Protein AF-A0A1Q3QUP6-F1 (afdb_monomer_lite)

pLDDT: mean 72.64, std 21.86, range [30.66, 97.62]

Sequence (243 aa):
MRRICQIVVLGLALTAPYICAAQPPPVSPTHPAVKHSQGFFDYALGKINPENKDYGASAADARAELVACTIQNLFFWSNLLSLTLLAATSIALALVIRTQDKREIIAATLIAQLWNGRVVDRREIVRRTEMYNVLVEAKNSALTTRPASMTHEEPATIPAKPNAKEKPSAKSGVQRRAAVPNLPSSTGETGSTGPSEPGQKGLLMENQIQALRNSERSLRARLNQVSEDLERERQRNQTLKGA

Secondary structure (DSSP, 8-state):
-HHHHHHHHHHHHTTSS-S----PPP-----PPP-----HHHHHHHHHSTT---HHHHHHHHHHHHHHHHHH-HHHHHHHHHHHHHHHHHHHHHHHHHHHHHHHHHHHHHHHHHHHHHHHHHHHHHHHHHHHHHHHHHHHHHHHHS-S-------------------------------PPP---------------HHHHHHHHHHHHHHHHHHHHHHHHHHHHHHHHHHHHHHHHHHHH--

Structure (mmCIF, N/CA/C/O backbone):
data_AF-A0A1Q3QUP6-F1
#
_entry.id   AF-A0A1Q3QUP6-F1
#
loop_
_atom_site.group_PDB
_atom_site.id
_atom_site.type_symbol
_atom_site.label_atom_id
_atom_site.label_alt_id
_atom_site.label_comp_id
_atom_site.label_asym_id
_atom_site.label_entity_id
_atom_site.label_seq_id
_atom_site.pdbx_PDB_ins_code
_atom_site.Cartn_x
_atom_site.Cartn_y
_atom_site.Cartn_z
_atom_site.occupancy
_atom_site.B_iso_or_equiv
_atom_site.auth_seq_id
_atom_site.auth_comp_id
_atom_site.auth_asym_id
_atom_site.auth_atom_id
_atom_site.pdbx_PDB_model_num
ATOM 1 N N . MET A 1 1 ? -9.456 3.032 -9.598 1.00 50.22 1 MET A N 1
ATOM 2 C CA . MET A 1 1 ? -8.338 2.365 -10.318 1.00 50.22 1 MET A CA 1
ATOM 3 C C . MET A 1 1 ? -8.196 2.880 -11.755 1.00 50.22 1 MET A C 1
ATOM 5 O O . MET A 1 1 ? -7.164 3.463 -12.044 1.00 50.22 1 MET A O 1
ATOM 9 N N . ARG A 1 2 ? -9.224 2.768 -12.620 1.00 50.09 2 ARG A N 1
ATOM 10 C CA . ARG A 1 2 ? -9.172 3.180 -14.047 1.00 50.09 2 ARG A CA 1
ATOM 11 C C . ARG A 1 2 ? -8.686 4.617 -14.314 1.00 50.09 2 ARG A C 1
ATOM 13 O O . ARG A 1 2 ? -7.852 4.808 -15.187 1.00 50.09 2 ARG A O 1
ATOM 20 N N . ARG A 1 3 ? -9.143 5.607 -13.538 1.00 56.50 3 ARG A N 1
ATOM 21 C CA . ARG A 1 3 ? -8.835 7.031 -13.791 1.00 56.50 3 ARG A CA 1
ATOM 22 C C . ARG A 1 3 ? -7.386 7.433 -13.489 1.00 56.50 3 ARG A C 1
ATOM 24 O O . ARG A 1 3 ? -6.848 8.300 -14.156 1.00 56.50 3 ARG A O 1
ATOM 31 N N . ILE A 1 4 ? -6.734 6.769 -12.533 1.00 61.91 4 ILE A N 1
ATOM 32 C CA . ILE A 1 4 ? -5.344 7.081 -12.153 1.00 61.91 4 ILE A CA 1
ATOM 33 C C . ILE A 1 4 ? -4.367 6.483 -13.175 1.00 61.91 4 ILE A C 1
ATOM 35 O O . ILE A 1 4 ? -3.432 7.157 -13.591 1.00 61.91 4 ILE A O 1
ATOM 39 N N . CYS A 1 5 ? -4.626 5.262 -13.662 1.00 57.53 5 CYS A N 1
ATOM 40 C CA . CYS A 1 5 ? -3.856 4.687 -14.771 1.00 57.53 5 CYS A CA 1
ATOM 41 C C . CYS A 1 5 ? -4.010 5.502 -16.060 1.00 57.53 5 CYS A C 1
ATOM 43 O O . CYS A 1 5 ? -3.035 5.672 -16.777 1.00 57.53 5 CYS A O 1
ATOM 45 N N . GLN A 1 6 ? -5.200 6.049 -16.333 1.00 60.25 6 GLN A N 1
ATOM 46 C CA . GLN A 1 6 ? -5.414 6.913 -17.496 1.00 60.25 6 GLN A CA 1
ATOM 47 C C . GLN A 1 6 ? -4.571 8.190 -17.436 1.00 60.25 6 GLN A C 1
ATOM 49 O O . GLN A 1 6 ? -4.001 8.557 -18.451 1.00 60.25 6 GLN A O 1
ATOM 54 N N . ILE A 1 7 ? -4.424 8.820 -16.266 1.00 65.44 7 ILE A N 1
ATOM 55 C CA . ILE A 1 7 ? -3.618 10.044 -16.111 1.00 65.44 7 ILE A CA 1
ATOM 56 C C . ILE A 1 7 ? -2.118 9.752 -16.274 1.00 65.44 7 ILE A C 1
ATOM 58 O O . ILE A 1 7 ? -1.418 10.514 -16.933 1.00 65.44 7 ILE A O 1
ATOM 62 N N . VAL A 1 8 ? -1.629 8.625 -15.743 1.00 64.81 8 VAL A N 1
ATOM 63 C CA . VAL A 1 8 ? -0.219 8.218 -15.899 1.00 64.81 8 VAL A CA 1
ATOM 64 C C . VAL A 1 8 ? 0.098 7.845 -17.351 1.00 64.81 8 VAL A C 1
ATOM 66 O O . VAL A 1 8 ? 1.141 8.232 -17.867 1.00 64.81 8 VAL A O 1
ATOM 69 N N . VAL A 1 9 ? -0.814 7.152 -18.039 1.00 61.75 9 VAL A N 1
ATOM 70 C CA . VAL A 1 9 ? -0.650 6.802 -19.460 1.00 61.75 9 VAL A CA 1
ATOM 71 C C . VAL A 1 9 ? -0.756 8.041 -20.357 1.00 61.75 9 VAL A C 1
ATOM 73 O O . VAL A 1 9 ? 0.018 8.156 -21.304 1.00 61.75 9 VAL A O 1
ATOM 76 N N . LEU A 1 10 ? -1.634 9.005 -20.042 1.00 58.50 10 LEU A N 1
ATOM 77 C CA . LEU A 1 10 ? -1.701 10.273 -20.781 1.00 58.50 10 LEU A CA 1
ATOM 78 C C . LEU A 1 10 ? -0.421 11.101 -20.597 1.00 58.50 10 LEU A C 1
ATOM 80 O O . LEU A 1 10 ? 0.093 11.652 -21.565 1.00 58.50 10 LEU A O 1
ATOM 84 N N . GLY A 1 11 ? 0.114 11.153 -19.371 1.00 57.78 11 GLY A N 1
ATOM 85 C CA . GLY A 1 11 ? 1.359 11.861 -19.066 1.00 57.78 11 GLY A CA 1
ATOM 86 C C . GLY A 1 11 ? 2.586 11.258 -19.756 1.00 57.78 11 GLY A C 1
ATOM 87 O O . GLY A 1 11 ? 3.475 12.000 -20.162 1.00 57.78 11 GLY A O 1
ATOM 88 N N . LEU A 1 12 ? 2.613 9.934 -19.949 1.00 52.09 12 LEU A N 1
ATOM 89 C CA . LEU A 1 12 ? 3.688 9.239 -20.667 1.00 52.09 12 LEU A CA 1
ATOM 90 C C . LEU A 1 12 ? 3.570 9.377 -22.199 1.00 52.09 12 LEU A C 1
ATOM 92 O O . LEU A 1 12 ? 4.579 9.360 -22.895 1.00 52.09 12 LEU A O 1
ATOM 96 N N . ALA A 1 13 ? 2.353 9.521 -22.735 1.00 55.12 13 ALA A N 1
ATOM 97 C CA . ALA A 1 13 ? 2.124 9.667 -24.175 1.00 55.12 13 ALA A CA 1
ATOM 98 C C . ALA A 1 13 ? 2.413 11.089 -24.700 1.00 55.12 13 ALA A C 1
ATOM 100 O O . ALA A 1 13 ? 2.728 11.258 -25.875 1.00 55.12 13 ALA A O 1
ATOM 101 N N . LEU A 1 14 ? 2.337 12.110 -23.839 1.00 52.00 14 LEU A N 1
ATOM 102 C CA . LEU A 1 14 ? 2.535 13.515 -24.220 1.00 52.00 14 LEU A CA 1
ATOM 103 C C . LEU A 1 14 ? 4.008 13.955 -24.295 1.00 52.00 14 LEU A C 1
ATOM 105 O O . LEU A 1 14 ? 4.285 15.021 -24.835 1.00 52.00 14 LEU A O 1
ATOM 109 N N . THR A 1 15 ? 4.960 13.155 -23.807 1.00 52.66 15 THR A N 1
ATOM 110 C CA . THR A 1 15 ? 6.399 13.490 -23.838 1.00 52.66 15 THR A CA 1
ATOM 111 C C . THR A 1 15 ? 7.175 12.805 -24.969 1.00 52.66 15 THR A C 1
ATOM 113 O O . THR A 1 15 ? 8.380 13.008 -25.094 1.00 52.66 15 THR A O 1
ATOM 116 N N . ALA A 1 16 ? 6.503 12.017 -25.814 1.00 46.81 16 ALA A N 1
ATOM 117 C CA . ALA A 1 16 ? 7.148 11.192 -26.835 1.00 46.81 16 ALA A CA 1
ATOM 118 C C . ALA A 1 16 ? 7.519 11.883 -28.173 1.00 46.81 16 ALA A C 1
ATOM 120 O O . ALA A 1 16 ? 8.443 11.379 -28.810 1.00 46.81 16 ALA A O 1
ATOM 121 N N . PRO A 1 17 ? 6.918 13.002 -28.641 1.00 50.03 17 PRO A N 1
ATOM 122 C CA . PRO A 1 17 ? 7.262 13.538 -29.958 1.00 50.03 17 PRO A CA 1
ATOM 123 C C . PRO A 1 17 ? 7.996 14.883 -29.858 1.00 50.03 17 PRO A C 1
ATOM 125 O O . PRO A 1 17 ? 7.468 15.906 -30.277 1.00 50.03 17 PRO A O 1
ATOM 128 N N . TYR A 1 18 ? 9.214 14.909 -29.311 1.00 47.00 18 TYR A N 1
ATOM 129 C CA . TYR A 1 18 ? 10.086 16.095 -29.437 1.00 47.00 18 TYR A CA 1
ATOM 130 C C . TYR A 1 18 ? 11.522 15.786 -29.865 1.00 47.00 18 TYR A C 1
ATOM 132 O O . TYR A 1 18 ? 12.348 16.693 -29.928 1.00 47.00 18 TYR A O 1
ATOM 140 N N . ILE A 1 19 ? 11.841 14.536 -30.208 1.00 51.28 19 ILE A N 1
ATOM 141 C CA . ILE A 1 19 ? 13.185 14.169 -30.660 1.00 51.28 19 ILE A CA 1
ATOM 142 C C . ILE A 1 19 ? 13.101 13.697 -32.116 1.00 51.28 19 ILE A C 1
ATOM 144 O O . ILE A 1 19 ? 12.334 12.792 -32.430 1.00 51.28 19 ILE A O 1
ATOM 148 N N . CYS A 1 20 ? 13.912 14.332 -32.968 1.00 42.81 20 CYS A N 1
ATOM 149 C CA . CYS A 1 20 ? 14.130 14.089 -34.401 1.00 42.81 20 CYS A CA 1
ATOM 150 C C . CYS A 1 20 ? 13.131 14.708 -35.395 1.00 42.81 20 CYS A C 1
ATOM 152 O O . CYS A 1 20 ? 12.433 14.013 -36.124 1.00 42.81 20 CYS A O 1
ATOM 154 N N . ALA A 1 21 ? 13.198 16.033 -35.540 1.00 42.44 21 ALA A N 1
ATOM 155 C CA . ALA A 1 21 ? 12.895 16.701 -36.808 1.00 42.44 21 ALA A CA 1
ATOM 156 C C . ALA A 1 21 ? 14.016 17.698 -37.145 1.00 42.44 21 ALA A C 1
ATOM 158 O O . ALA A 1 21 ? 13.866 18.905 -36.992 1.00 42.44 21 ALA A O 1
ATOM 159 N N . ALA A 1 22 ? 15.171 17.181 -37.557 1.00 38.53 22 ALA A N 1
ATOM 160 C CA . ALA A 1 22 ? 16.220 17.970 -38.197 1.00 38.53 22 ALA A CA 1
ATOM 161 C C . ALA A 1 22 ? 16.988 17.047 -39.146 1.00 38.53 22 ALA A C 1
ATOM 163 O O . ALA A 1 22 ? 17.993 16.448 -38.785 1.00 38.53 22 ALA A O 1
ATOM 164 N N . GLN A 1 23 ? 16.447 16.868 -40.347 1.00 45.50 23 GLN A N 1
ATOM 165 C CA . GLN A 1 23 ? 17.121 16.172 -41.435 1.00 45.50 23 GLN A CA 1
ATOM 166 C C . GLN A 1 23 ? 17.523 17.255 -42.448 1.00 45.50 23 GLN A C 1
ATOM 168 O O . GLN A 1 23 ? 16.629 17.863 -43.043 1.00 45.50 23 GLN A O 1
ATOM 173 N N . PRO A 1 24 ? 18.815 17.590 -42.611 1.00 50.84 24 PRO A N 1
ATOM 174 C CA . PRO A 1 24 ? 19.229 18.512 -43.663 1.00 50.84 24 PRO A CA 1
ATOM 175 C C . PRO A 1 24 ? 19.087 17.838 -45.042 1.00 50.84 24 PRO A C 1
ATOM 177 O O . PRO A 1 24 ? 19.239 16.616 -45.148 1.00 50.84 24 PRO A O 1
ATOM 180 N N . PRO A 1 25 ? 18.774 18.599 -46.108 1.00 57.41 25 PRO A N 1
ATOM 181 C CA . PRO A 1 25 ? 18.591 18.040 -47.444 1.00 57.41 25 PRO A CA 1
ATOM 182 C C . PRO A 1 25 ? 19.918 17.485 -47.993 1.00 57.41 25 PRO A C 1
ATOM 184 O O . PRO A 1 25 ? 20.960 18.124 -47.818 1.00 57.41 25 PRO A O 1
ATOM 187 N N . PRO A 1 26 ? 19.918 16.328 -48.681 1.00 48.41 26 PRO A N 1
ATOM 188 C CA . PRO A 1 26 ? 21.122 15.819 -49.319 1.00 48.41 26 PRO A CA 1
ATOM 189 C C . PRO A 1 26 ? 21.475 16.684 -50.534 1.00 48.41 26 PRO A C 1
ATOM 191 O O . PRO A 1 26 ? 20.686 16.830 -51.466 1.00 48.41 26 PRO A O 1
ATOM 194 N N . VAL A 1 27 ? 22.680 17.252 -50.519 1.00 54.78 27 VAL A N 1
ATOM 195 C CA . VAL A 1 27 ? 23.293 17.899 -51.682 1.00 54.78 27 VAL A CA 1
ATOM 196 C C . VAL A 1 27 ? 23.960 16.801 -52.508 1.00 54.78 27 VAL A C 1
ATOM 198 O O . VAL A 1 27 ? 24.887 16.153 -52.030 1.00 54.78 27 VAL A O 1
ATOM 201 N N . SER A 1 28 ? 23.470 16.560 -53.722 1.00 49.03 28 SER A N 1
ATOM 202 C CA . SER A 1 28 ? 24.048 15.590 -54.657 1.00 49.03 28 SER A CA 1
ATOM 203 C C . SER A 1 28 ? 25.332 16.137 -55.295 1.00 49.03 28 SER A C 1
ATOM 205 O O . SER A 1 28 ? 25.272 17.193 -55.929 1.00 49.03 28 SER A O 1
ATOM 207 N N . PRO A 1 29 ? 26.478 15.436 -55.231 1.00 49.09 29 PRO A N 1
ATOM 208 C CA . PRO A 1 29 ? 27.584 15.689 -56.140 1.00 49.09 29 PRO A CA 1
ATOM 209 C C . PRO A 1 29 ? 27.454 14.793 -57.379 1.00 49.09 29 PRO A C 1
ATOM 211 O O . PRO A 1 29 ? 27.588 13.573 -57.320 1.00 49.09 29 PRO A O 1
ATOM 214 N N . THR A 1 30 ? 27.212 15.415 -58.529 1.00 50.66 30 THR A N 1
ATOM 215 C CA . THR A 1 30 ? 27.293 14.767 -59.841 1.00 50.66 30 THR A CA 1
ATOM 216 C C . THR A 1 30 ? 28.761 14.571 -60.217 1.00 50.66 30 THR A C 1
ATOM 218 O O . THR A 1 30 ? 29.428 15.529 -60.602 1.00 50.66 30 THR A O 1
ATOM 221 N N . HIS A 1 31 ? 29.256 13.331 -60.180 1.00 47.56 31 HIS A N 1
ATOM 222 C CA . HIS A 1 31 ? 30.482 12.943 -60.883 1.00 47.56 31 HIS A CA 1
ATOM 223 C C . HIS A 1 31 ? 30.241 11.684 -61.735 1.00 47.56 31 HIS A C 1
ATOM 225 O O . HIS A 1 31 ? 29.681 10.708 -61.235 1.00 47.56 31 HIS A O 1
ATOM 231 N N . PRO A 1 32 ? 30.640 11.675 -63.023 1.00 50.25 32 PRO A N 1
ATOM 232 C CA . PRO A 1 32 ? 30.468 10.516 -63.891 1.00 50.25 32 PRO A CA 1
ATOM 233 C C . PRO A 1 32 ? 31.526 9.444 -63.585 1.00 50.25 32 PRO A C 1
ATOM 235 O O . PRO A 1 32 ? 32.725 9.685 -63.721 1.00 50.25 32 PRO A O 1
ATOM 238 N N . ALA A 1 33 ? 31.084 8.248 -63.190 1.00 53.19 33 ALA A N 1
ATOM 239 C CA . ALA A 1 33 ? 31.964 7.112 -62.934 1.00 53.19 33 ALA A CA 1
ATOM 240 C C . ALA A 1 33 ? 32.396 6.418 -64.241 1.00 53.19 33 ALA A C 1
ATOM 242 O O . ALA A 1 33 ? 31.582 6.073 -65.102 1.00 53.19 33 ALA A O 1
ATOM 243 N N . VAL A 1 34 ? 33.707 6.214 -64.366 1.00 55.44 34 VAL A N 1
ATOM 244 C CA . VAL A 1 34 ? 34.385 5.512 -65.461 1.00 55.44 34 VAL A CA 1
ATOM 245 C C . VAL A 1 34 ? 34.005 4.026 -65.439 1.00 55.44 34 VAL A C 1
ATOM 247 O O . VAL A 1 34 ? 34.142 3.353 -64.421 1.00 55.44 34 VAL A O 1
ATOM 250 N N . LYS A 1 35 ? 33.527 3.508 -66.577 1.00 53.22 35 LYS A N 1
ATOM 251 C CA . LYS A 1 35 ? 33.114 2.107 -66.756 1.00 53.22 35 LYS A CA 1
ATOM 252 C C . LYS A 1 35 ? 34.334 1.180 -66.803 1.00 53.22 35 LYS A C 1
ATOM 254 O O . LYS A 1 35 ? 34.937 1.016 -67.859 1.00 53.22 35 LYS A O 1
ATOM 259 N N . HIS A 1 36 ? 34.658 0.541 -65.683 1.00 54.88 36 HIS A N 1
ATOM 260 C CA . HIS A 1 36 ? 35.491 -0.665 -65.655 1.00 54.88 36 HIS A CA 1
ATOM 261 C C . HIS A 1 36 ? 34.571 -1.896 -65.557 1.00 54.88 36 HIS A C 1
ATOM 263 O O . HIS A 1 36 ? 33.517 -1.824 -64.932 1.00 54.88 36 HIS A O 1
ATOM 269 N N . SER A 1 37 ? 34.905 -3.005 -66.224 1.00 54.69 37 SER A N 1
ATOM 270 C CA . SER A 1 37 ? 34.029 -4.183 -66.347 1.00 54.69 37 SER A CA 1
ATOM 271 C C . SER A 1 37 ? 33.692 -4.811 -64.983 1.00 54.69 37 SER A C 1
ATOM 273 O O . SER A 1 37 ? 34.540 -5.465 -64.376 1.00 54.69 37 SER A O 1
ATOM 275 N N . GLN A 1 38 ? 32.457 -4.620 -64.515 1.00 56.25 38 GLN A N 1
ATOM 276 C CA . GLN A 1 38 ? 31.959 -5.098 -63.222 1.00 56.25 38 GLN A CA 1
ATOM 277 C C . GLN A 1 38 ? 31.452 -6.548 -63.317 1.00 56.25 38 GLN A C 1
ATOM 279 O O . GLN A 1 38 ? 30.647 -6.876 -64.189 1.00 56.25 38 GLN A O 1
ATOM 284 N N . GLY A 1 39 ? 31.909 -7.426 -62.418 1.00 74.69 39 GLY A N 1
ATOM 285 C CA . GLY A 1 39 ? 31.374 -8.787 -62.272 1.00 74.69 39 GLY A CA 1
ATOM 286 C C . GLY A 1 39 ? 29.933 -8.795 -61.735 1.00 74.69 39 GLY A C 1
ATOM 287 O O . GLY A 1 39 ? 29.462 -7.798 -61.193 1.00 74.69 39 GLY A O 1
ATOM 288 N N . PHE A 1 40 ? 29.225 -9.929 -61.841 1.00 76.06 40 PHE A N 1
ATOM 289 C CA . PHE A 1 40 ? 27.809 -10.057 -61.435 1.00 76.06 40 PHE A CA 1
ATOM 290 C C . PHE A 1 40 ? 27.512 -9.556 -60.009 1.00 76.06 40 PHE A C 1
ATOM 292 O O . PHE A 1 40 ? 26.462 -8.959 -59.773 1.00 76.06 40 PHE A O 1
ATOM 299 N N . PHE A 1 41 ? 28.440 -9.764 -59.070 1.00 73.88 41 PHE A N 1
ATOM 300 C CA . PHE A 1 41 ? 28.310 -9.281 -57.693 1.00 73.88 41 PHE A CA 1
ATOM 301 C C . PHE A 1 41 ? 28.357 -7.755 -57.590 1.00 73.88 41 PHE A C 1
ATOM 303 O O . PHE A 1 41 ? 27.597 -7.174 -56.824 1.00 73.88 41 PHE A O 1
ATOM 310 N N . ASP A 1 42 ? 29.195 -7.110 -58.393 1.00 69.88 42 ASP A N 1
ATOM 311 C CA . ASP A 1 42 ? 29.388 -5.661 -58.384 1.00 69.88 42 ASP A CA 1
ATOM 312 C C . ASP A 1 42 ? 28.215 -4.940 -59.088 1.00 69.88 42 ASP A C 1
ATOM 314 O O . ASP A 1 42 ? 27.767 -3.882 -58.656 1.00 69.88 42 ASP A O 1
ATOM 318 N N . TYR A 1 43 ? 27.576 -5.596 -60.068 1.00 75.06 43 TYR A N 1
ATOM 319 C CA . TYR A 1 43 ? 26.293 -5.152 -60.634 1.00 75.06 43 TYR A CA 1
ATOM 320 C C . TYR A 1 43 ? 25.127 -5.254 -59.632 1.00 75.06 43 TYR A C 1
ATOM 322 O O . TYR A 1 43 ? 24.305 -4.342 -59.527 1.00 75.06 43 TYR A O 1
ATOM 330 N N . ALA A 1 44 ? 25.040 -6.356 -58.877 1.00 76.75 44 ALA A N 1
ATOM 331 C CA . ALA A 1 44 ? 24.000 -6.531 -57.863 1.00 76.75 44 ALA A CA 1
ATOM 332 C C . ALA A 1 44 ? 24.180 -5.552 -56.688 1.00 76.75 44 ALA A C 1
ATOM 334 O O . ALA A 1 44 ? 23.204 -4.944 -56.245 1.00 76.75 44 ALA A O 1
ATOM 335 N N . LEU A 1 45 ? 25.420 -5.350 -56.230 1.00 72.25 45 LEU A N 1
ATOM 336 C CA . LEU A 1 45 ? 25.758 -4.379 -55.186 1.00 72.25 45 LEU A CA 1
ATOM 337 C C . LEU A 1 45 ? 25.528 -2.939 -55.652 1.00 72.25 45 LEU A C 1
ATOM 339 O O . LEU A 1 45 ? 24.903 -2.175 -54.922 1.00 72.25 45 LEU A O 1
ATOM 343 N N . GLY A 1 46 ? 25.912 -2.591 -56.883 1.00 71.06 46 GLY A N 1
ATOM 344 C CA . GLY A 1 46 ? 25.633 -1.280 -57.475 1.00 71.06 46 GLY A CA 1
ATOM 345 C C . GLY A 1 46 ? 24.139 -0.994 -57.667 1.00 71.06 46 GLY A C 1
ATOM 346 O O . GLY A 1 46 ? 23.727 0.159 -57.668 1.00 71.06 46 GLY A O 1
ATOM 347 N N . LYS A 1 47 ? 23.285 -2.021 -57.767 1.00 76.56 47 LYS A N 1
ATOM 348 C CA . LYS A 1 47 ? 21.825 -1.829 -57.803 1.00 76.56 47 LYS A CA 1
ATOM 349 C C . LYS A 1 47 ? 21.222 -1.582 -56.414 1.00 76.56 47 LYS A C 1
ATOM 351 O O . LYS A 1 47 ? 20.199 -0.911 -56.311 1.00 76.56 47 LYS A O 1
ATOM 356 N N . ILE A 1 48 ? 21.829 -2.137 -55.364 1.00 76.69 48 ILE A N 1
ATOM 357 C CA . ILE A 1 48 ? 21.360 -2.019 -53.973 1.00 76.69 48 ILE A CA 1
ATOM 358 C C . ILE A 1 48 ? 21.919 -0.752 -53.305 1.00 76.69 48 ILE A C 1
ATOM 360 O O . ILE A 1 48 ? 21.214 -0.112 -52.531 1.00 76.69 48 ILE A O 1
ATOM 364 N N . ASN A 1 49 ? 23.156 -0.370 -53.628 1.00 78.44 49 ASN A N 1
ATOM 365 C CA . ASN A 1 49 ? 23.828 0.830 -53.135 1.00 78.44 49 ASN A CA 1
ATOM 366 C C . ASN A 1 49 ? 24.456 1.616 -54.305 1.00 78.44 49 ASN A C 1
ATOM 368 O O . ASN A 1 49 ? 25.676 1.579 -54.492 1.00 78.44 49 ASN A O 1
ATOM 372 N N . PRO A 1 50 ? 23.635 2.311 -55.115 1.00 75.50 50 PRO A N 1
ATOM 373 C CA . PRO A 1 50 ? 24.080 2.954 -56.355 1.00 75.50 50 PRO A CA 1
ATOM 374 C C . PRO A 1 50 ? 25.084 4.087 -56.150 1.00 75.50 50 PRO A C 1
ATOM 376 O O . PRO A 1 50 ? 25.845 4.396 -57.062 1.00 75.50 50 PRO A O 1
ATOM 379 N N . GLU A 1 51 ? 25.125 4.681 -54.958 1.00 79.06 51 GLU A N 1
ATOM 380 C CA . GLU A 1 51 ? 26.060 5.760 -54.626 1.00 79.06 51 GLU A CA 1
ATOM 381 C C . GLU A 1 51 ? 27.302 5.269 -53.867 1.00 79.06 51 GLU A C 1
ATOM 383 O O . GLU A 1 51 ? 28.094 6.086 -53.407 1.00 79.06 51 GLU A O 1
ATOM 388 N N . ASN A 1 52 ? 27.481 3.946 -53.716 1.00 76.69 52 ASN A N 1
ATOM 389 C CA . ASN A 1 52 ? 28.547 3.346 -52.907 1.00 76.69 52 ASN A CA 1
ATOM 390 C C . ASN A 1 52 ? 28.663 4.004 -51.516 1.00 76.69 52 ASN A C 1
ATOM 392 O O . ASN A 1 52 ? 29.749 4.303 -51.018 1.00 76.69 52 ASN A O 1
ATOM 396 N N . LYS A 1 53 ? 27.509 4.294 -50.904 1.00 81.19 53 LYS A N 1
ATOM 397 C CA . LYS A 1 53 ? 27.435 4.962 -49.612 1.00 81.19 53 LYS A CA 1
ATOM 398 C C . LYS A 1 53 ? 27.843 3.988 -48.519 1.00 81.19 53 LYS A C 1
ATOM 400 O O . LYS A 1 53 ? 27.246 2.919 -48.386 1.00 81.19 53 LYS A O 1
ATOM 405 N N . ASP A 1 54 ? 28.829 4.356 -47.715 1.00 82.38 54 ASP A N 1
ATOM 406 C CA . ASP A 1 54 ? 29.212 3.554 -46.560 1.00 82.38 54 ASP A CA 1
ATOM 407 C C . ASP A 1 54 ? 28.149 3.690 -45.459 1.00 82.38 54 ASP A C 1
ATOM 409 O O . ASP A 1 54 ? 28.142 4.620 -44.647 1.00 82.38 54 ASP A O 1
ATOM 413 N N . TYR A 1 55 ? 27.198 2.755 -45.453 1.00 82.81 55 TYR A N 1
ATOM 414 C CA . TYR A 1 55 ? 26.150 2.702 -44.441 1.00 82.81 55 TYR A CA 1
ATOM 415 C C . TYR A 1 55 ? 26.711 2.465 -43.036 1.00 82.81 55 TYR A C 1
ATOM 417 O O . TYR A 1 55 ? 26.112 2.943 -42.073 1.00 82.81 55 TYR A O 1
ATOM 425 N N . GLY A 1 56 ? 27.853 1.777 -42.915 1.00 87.38 56 GLY A N 1
ATOM 426 C CA . GLY A 1 56 ? 28.518 1.525 -41.641 1.00 87.38 56 GLY A CA 1
ATOM 427 C C . GLY A 1 56 ? 29.040 2.816 -41.023 1.00 87.38 56 GLY A C 1
ATOM 428 O O . GLY A 1 56 ? 28.724 3.104 -39.867 1.00 87.38 56 GLY A O 1
ATOM 429 N N . ALA A 1 57 ? 29.740 3.628 -41.819 1.00 85.56 57 ALA A N 1
ATOM 430 C CA . ALA A 1 57 ? 30.182 4.959 -41.411 1.00 85.56 57 ALA A CA 1
ATOM 431 C C . ALA A 1 57 ? 28.988 5.872 -41.092 1.00 85.56 57 ALA A C 1
ATOM 433 O O . ALA A 1 57 ? 28.921 6.432 -40.003 1.00 85.56 57 ALA A O 1
ATOM 434 N N . SER A 1 58 ? 27.970 5.925 -41.962 1.00 84.75 58 SER A N 1
ATOM 435 C CA . SER A 1 58 ? 26.805 6.795 -41.726 1.00 84.75 58 SER A CA 1
ATOM 436 C C . SER A 1 58 ? 26.005 6.423 -40.469 1.00 84.75 58 SER A C 1
ATOM 438 O O . SER A 1 58 ? 25.492 7.295 -39.772 1.00 84.75 58 SER A O 1
ATOM 440 N N . ALA A 1 59 ? 25.907 5.129 -40.148 1.00 86.62 59 ALA A N 1
ATOM 441 C CA . ALA A 1 59 ? 25.238 4.665 -38.939 1.00 86.62 59 ALA A CA 1
ATOM 442 C C . ALA A 1 59 ? 26.083 4.928 -37.685 1.00 86.62 59 ALA A C 1
ATOM 444 O O . ALA A 1 59 ? 25.523 5.183 -36.617 1.00 86.62 59 ALA A O 1
ATOM 445 N N . ALA A 1 60 ? 27.412 4.860 -37.794 1.00 88.88 60 ALA A N 1
ATOM 446 C CA . ALA A 1 60 ? 28.323 5.219 -36.714 1.00 88.88 60 ALA A CA 1
ATOM 447 C C . ALA A 1 60 ? 28.277 6.728 -36.424 1.00 88.88 60 ALA A C 1
ATOM 449 O O . ALA A 1 60 ? 28.126 7.104 -35.262 1.00 88.88 60 ALA A O 1
ATOM 450 N N . ASP A 1 61 ? 28.290 7.566 -37.462 1.00 88.88 61 ASP A N 1
ATOM 451 C CA . ASP A 1 61 ? 28.187 9.024 -37.352 1.00 88.88 61 ASP A CA 1
ATOM 452 C C . ASP A 1 61 ? 26.840 9.446 -36.757 1.00 88.88 61 ASP A C 1
ATOM 454 O O . ASP A 1 61 ? 26.802 10.215 -35.799 1.00 88.88 61 ASP A O 1
ATOM 458 N N . ALA A 1 62 ? 25.733 8.855 -37.223 1.00 85.44 62 ALA A N 1
ATOM 459 C CA . ALA A 1 62 ? 24.405 9.123 -36.670 1.00 85.44 62 ALA A CA 1
ATOM 460 C C . ALA A 1 62 ? 24.307 8.755 -35.179 1.00 85.44 62 ALA A C 1
ATOM 462 O O . ALA A 1 62 ? 23.678 9.463 -34.393 1.00 85.44 62 ALA A O 1
ATOM 463 N N . ARG A 1 63 ? 24.941 7.652 -34.758 1.00 86.56 63 ARG A N 1
ATOM 464 C CA . ARG A 1 63 ? 25.008 7.277 -33.337 1.00 86.56 63 ARG A CA 1
ATOM 465 C C . ARG A 1 63 ? 25.877 8.247 -32.544 1.00 86.56 63 ARG A C 1
ATOM 467 O O . ARG A 1 63 ? 25.482 8.626 -31.446 1.00 86.56 63 ARG A O 1
ATOM 474 N N . ALA A 1 64 ? 27.032 8.636 -33.076 1.00 85.88 64 ALA A N 1
ATOM 475 C CA . ALA A 1 64 ? 27.941 9.569 -32.421 1.00 85.88 64 ALA A CA 1
ATOM 476 C C . ALA A 1 64 ? 27.291 10.948 -32.228 1.00 85.88 64 ALA A C 1
ATOM 478 O O . ALA A 1 64 ? 27.376 11.513 -31.140 1.00 85.88 64 ALA A O 1
ATOM 479 N N . GLU A 1 65 ? 26.573 11.445 -33.235 1.00 85.94 65 GLU A N 1
ATOM 480 C CA . GLU A 1 65 ? 25.828 12.704 -33.176 1.00 85.94 65 GLU A CA 1
ATOM 481 C C . GLU A 1 65 ? 24.685 12.636 -32.157 1.00 85.94 65 GLU A C 1
ATOM 483 O O . GLU A 1 65 ? 24.536 13.522 -31.317 1.00 85.94 65 GLU A O 1
ATOM 488 N N . LEU A 1 66 ? 23.931 11.534 -32.137 1.00 82.31 66 LEU A N 1
ATOM 489 C CA . LEU A 1 66 ? 22.832 11.348 -31.189 1.00 82.31 66 LEU A CA 1
ATOM 490 C C . LEU A 1 66 ? 23.334 11.236 -29.740 1.00 82.31 66 LEU A C 1
ATOM 492 O O . LEU A 1 66 ? 22.736 11.795 -28.815 1.00 82.31 66 LEU A O 1
ATOM 496 N N . VAL A 1 67 ? 24.467 10.564 -29.530 1.00 82.81 67 VAL A N 1
ATOM 497 C CA . VAL A 1 67 ? 25.144 10.500 -28.229 1.00 82.81 67 VAL A CA 1
ATOM 498 C C . VAL A 1 67 ? 25.687 11.874 -27.828 1.00 82.81 67 VAL A C 1
ATOM 500 O O . VAL A 1 67 ? 25.503 12.287 -26.684 1.00 82.81 67 VAL A O 1
ATOM 503 N N . ALA A 1 68 ? 26.283 12.631 -28.752 1.00 79.56 68 ALA A N 1
ATOM 504 C CA . ALA A 1 68 ? 26.753 13.986 -28.475 1.00 79.56 68 ALA A CA 1
ATOM 505 C C . ALA A 1 68 ? 25.591 14.911 -28.074 1.00 79.56 68 ALA A C 1
ATOM 507 O O . ALA A 1 68 ? 25.672 15.582 -27.045 1.00 79.56 68 ALA A O 1
ATOM 508 N N . CYS A 1 69 ? 24.472 14.875 -28.804 1.00 76.12 69 CYS A N 1
ATOM 509 C CA . CYS A 1 69 ? 23.278 15.658 -28.490 1.00 76.12 69 CYS A CA 1
ATOM 510 C C . CYS A 1 69 ? 22.640 15.277 -27.146 1.00 76.12 69 CYS A C 1
ATOM 512 O O . CYS A 1 69 ? 22.159 16.152 -26.430 1.00 76.12 69 CYS A O 1
ATOM 514 N N . THR A 1 70 ? 22.623 13.993 -26.780 1.00 76.88 70 THR A N 1
ATOM 515 C CA . THR A 1 70 ? 22.011 13.537 -25.518 1.00 76.88 70 THR A CA 1
ATOM 516 C C . THR A 1 70 ? 22.910 13.764 -24.303 1.00 76.88 70 THR A C 1
ATOM 518 O O . THR A 1 70 ? 22.407 14.094 -23.230 1.00 76.88 70 THR A O 1
ATOM 521 N N . ILE A 1 71 ? 24.233 13.639 -24.446 1.00 76.56 71 ILE A N 1
ATOM 522 C CA . ILE A 1 71 ? 25.187 13.861 -23.349 1.00 76.56 71 ILE A CA 1
ATOM 523 C C . ILE A 1 71 ? 25.404 15.354 -23.090 1.00 76.56 71 ILE A C 1
ATOM 525 O O . ILE A 1 71 ? 25.462 15.767 -21.934 1.00 76.56 71 ILE A O 1
ATOM 529 N N . GLN A 1 72 ? 25.508 16.178 -24.136 1.00 74.56 72 GLN A N 1
ATOM 530 C CA . GLN A 1 72 ? 25.832 17.601 -23.971 1.00 74.56 72 GLN A CA 1
ATOM 531 C C . GLN A 1 72 ? 24.634 18.446 -23.529 1.00 74.56 72 GLN A C 1
ATOM 533 O O . GLN A 1 72 ? 24.810 19.546 -23.002 1.00 74.56 72 GLN A O 1
ATOM 538 N N . ASN A 1 73 ? 23.408 17.950 -23.700 1.00 78.25 73 ASN A N 1
ATOM 539 C CA . ASN A 1 73 ? 22.220 18.717 -23.368 1.00 78.25 73 ASN A CA 1
ATOM 540 C C . ASN A 1 73 ? 21.828 18.527 -21.894 1.00 78.25 73 ASN A C 1
ATOM 542 O O . ASN A 1 73 ? 20.961 17.728 -21.543 1.00 78.25 73 ASN A O 1
ATOM 546 N N . LEU A 1 74 ? 22.467 19.292 -21.007 1.00 81.00 74 LEU A N 1
ATOM 547 C CA . LEU A 1 74 ? 22.186 19.289 -19.564 1.00 81.00 74 LEU A CA 1
ATOM 548 C C . LEU A 1 74 ? 20.702 19.565 -19.249 1.00 81.00 74 LEU A C 1
ATOM 550 O O . LEU A 1 74 ? 20.155 19.040 -18.279 1.00 81.00 74 LEU A O 1
ATOM 554 N N . PHE A 1 75 ? 20.029 20.345 -20.100 1.00 81.81 75 PHE A N 1
ATOM 555 C CA . PHE A 1 75 ? 18.600 20.631 -19.986 1.00 81.81 75 PHE A CA 1
ATOM 556 C C . PHE A 1 75 ? 17.739 19.373 -20.184 1.00 81.81 75 PHE A C 1
ATOM 558 O O . PHE A 1 75 ? 16.732 19.204 -19.496 1.00 81.81 75 PHE A O 1
ATOM 565 N N . PHE A 1 76 ? 18.152 18.449 -21.059 1.00 83.69 76 PHE A N 1
ATOM 566 C CA . PHE A 1 76 ? 17.482 17.157 -21.230 1.00 83.69 76 PHE A CA 1
ATOM 567 C C . PHE A 1 76 ? 17.564 16.318 -19.952 1.00 83.69 76 PHE A C 1
ATOM 569 O O . PHE A 1 76 ? 16.539 15.851 -19.461 1.00 83.69 76 PHE A O 1
ATOM 576 N N . TRP A 1 77 ? 18.754 16.197 -19.357 1.00 86.88 77 TRP A N 1
ATOM 577 C CA . TRP A 1 77 ? 18.939 15.458 -18.105 1.00 86.88 77 TRP A CA 1
ATOM 578 C C . TRP A 1 77 ? 18.199 16.093 -16.932 1.00 86.88 77 TRP A C 1
ATOM 580 O O . TRP A 1 77 ? 17.599 15.380 -16.133 1.00 86.88 77 TRP A O 1
ATOM 590 N N . SER A 1 78 ? 18.188 17.425 -16.851 1.00 88.69 78 SER A N 1
ATOM 591 C CA . SER A 1 78 ? 17.443 18.151 -15.820 1.00 88.69 78 SER A CA 1
ATOM 592 C C . SER A 1 78 ? 15.935 17.912 -15.932 1.00 88.69 78 SER A C 1
ATOM 594 O O . SER A 1 78 ? 15.296 17.604 -14.927 1.00 88.69 78 SER A O 1
ATOM 596 N N . ASN A 1 79 ? 15.372 17.961 -17.145 1.00 89.12 79 ASN A N 1
ATOM 597 C CA . ASN A 1 79 ? 13.955 17.665 -17.372 1.00 89.12 79 ASN A CA 1
ATOM 598 C C . ASN A 1 79 ? 13.617 16.188 -17.162 1.00 89.12 79 ASN A C 1
ATOM 600 O O . ASN A 1 79 ? 12.574 15.863 -16.603 1.00 89.12 79 ASN A O 1
ATOM 604 N N . LEU A 1 80 ? 14.500 15.278 -17.571 1.00 90.31 80 LEU A N 1
ATOM 605 C CA . LEU A 1 80 ? 14.325 13.852 -17.319 1.00 90.31 80 LEU A CA 1
ATOM 606 C C . LEU A 1 80 ? 14.316 13.571 -15.811 1.00 90.31 80 LEU A C 1
ATOM 608 O O . LEU A 1 80 ? 13.449 12.853 -15.307 1.00 90.31 80 LEU A O 1
ATOM 612 N N . LEU A 1 81 ? 15.244 14.176 -15.069 1.00 94.31 81 LEU A N 1
ATOM 613 C CA . LEU A 1 81 ? 15.323 14.037 -13.620 1.00 94.31 81 LEU A CA 1
ATOM 614 C C . LEU A 1 81 ? 14.114 14.679 -12.924 1.00 94.31 81 LEU A C 1
ATOM 616 O O . LEU A 1 81 ? 13.555 14.090 -12.003 1.00 94.31 81 LEU A O 1
ATOM 620 N N . SER A 1 82 ? 13.662 15.851 -13.374 1.00 92.06 82 SER A N 1
ATOM 621 C CA . SER A 1 82 ? 12.504 16.527 -12.779 1.00 92.06 82 SER A CA 1
ATOM 622 C C . SER A 1 82 ? 11.203 15.767 -13.042 1.00 92.06 82 SER A C 1
ATOM 624 O O . SER A 1 82 ? 10.414 15.576 -12.117 1.00 92.06 82 SER A O 1
ATOM 626 N N . LEU A 1 83 ? 11.002 15.246 -14.257 1.00 93.00 83 LEU A N 1
ATOM 627 C CA . LEU A 1 83 ? 9.843 14.423 -14.602 1.00 93.00 83 LEU A CA 1
ATOM 628 C C . LEU A 1 83 ? 9.847 13.088 -13.857 1.00 93.00 83 LEU A C 1
ATOM 630 O O . LEU A 1 83 ? 8.803 12.664 -13.364 1.00 93.00 83 LEU A O 1
ATOM 634 N N . THR A 1 84 ? 11.002 12.431 -13.730 1.00 94.19 84 THR A N 1
ATOM 635 C CA . THR A 1 84 ? 11.102 11.178 -12.963 1.00 94.19 84 THR A CA 1
ATOM 636 C C . THR A 1 84 ? 10.864 11.409 -11.476 1.00 94.19 84 THR A C 1
ATOM 638 O O . THR A 1 84 ? 10.128 10.640 -10.856 1.00 94.19 84 THR A O 1
ATOM 641 N N . LEU A 1 85 ? 11.388 12.496 -10.905 1.00 94.62 85 LEU A N 1
ATOM 642 C CA . LEU A 1 85 ? 11.124 12.876 -9.518 1.00 94.62 85 LEU A CA 1
ATOM 643 C C . LEU A 1 85 ? 9.641 13.220 -9.297 1.00 94.62 85 LEU A C 1
ATOM 645 O O . LEU A 1 85 ? 9.043 12.795 -8.305 1.00 94.62 85 LEU A O 1
ATOM 649 N N . LEU A 1 86 ? 9.014 13.934 -10.232 1.00 92.94 86 LEU A N 1
ATOM 650 C CA . LEU A 1 86 ? 7.583 14.244 -10.189 1.00 92.94 86 LEU A CA 1
ATOM 651 C C . LEU A 1 86 ? 6.725 12.970 -10.294 1.00 92.94 86 LEU A C 1
ATOM 653 O O . LEU A 1 86 ? 5.761 12.784 -9.547 1.00 92.94 86 LEU A O 1
ATOM 657 N N . ALA A 1 87 ? 7.098 12.044 -11.176 1.00 94.25 87 ALA A N 1
ATOM 658 C CA . ALA A 1 87 ? 6.442 10.748 -11.295 1.00 94.25 87 ALA A CA 1
ATOM 659 C C . ALA A 1 87 ? 6.597 9.925 -10.003 1.00 94.25 87 ALA A C 1
ATOM 661 O O . ALA A 1 87 ? 5.616 9.405 -9.476 1.00 94.25 87 ALA A O 1
ATOM 662 N N . ALA A 1 88 ? 7.799 9.864 -9.430 1.00 94.69 88 ALA A N 1
ATOM 663 C CA . ALA A 1 88 ? 8.052 9.138 -8.189 1.00 94.69 88 ALA A CA 1
ATOM 664 C C . ALA A 1 88 ? 7.256 9.714 -7.004 1.00 94.69 88 ALA A C 1
ATOM 666 O O . ALA A 1 88 ? 6.614 8.968 -6.261 1.00 94.69 88 ALA A O 1
ATOM 667 N N . THR A 1 89 ? 7.245 11.041 -6.845 1.00 93.88 89 THR A N 1
ATOM 668 C CA . THR A 1 89 ? 6.516 11.719 -5.760 1.00 93.88 89 THR A CA 1
ATOM 669 C C . THR A 1 89 ? 5.001 11.577 -5.900 1.00 93.88 89 THR A C 1
ATOM 671 O O . THR A 1 89 ? 4.321 11.293 -4.912 1.00 93.88 89 THR A O 1
ATOM 674 N N . SER A 1 90 ? 4.459 11.683 -7.116 1.00 94.75 90 SER A N 1
ATOM 675 C CA . SER A 1 90 ? 3.026 11.467 -7.358 1.00 94.75 90 SER A CA 1
ATOM 676 C C . SER A 1 90 ? 2.592 10.025 -7.065 1.00 94.75 90 SER A C 1
ATOM 678 O O . SER A 1 90 ? 1.550 9.813 -6.437 1.00 94.75 90 SER A O 1
ATOM 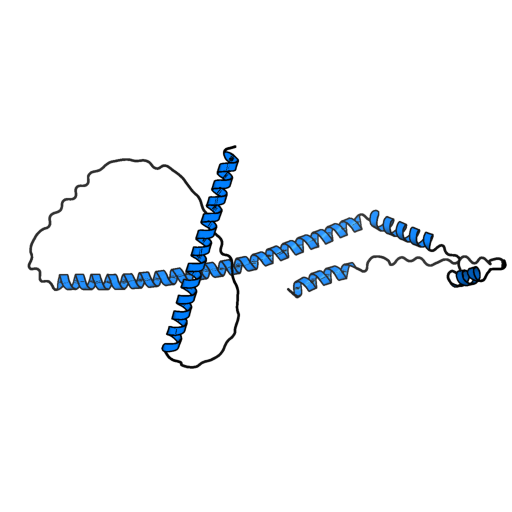680 N N . ILE A 1 91 ? 3.408 9.026 -7.427 1.00 94.62 91 ILE A N 1
ATOM 681 C CA . ILE A 1 91 ? 3.162 7.619 -7.076 1.00 94.62 91 ILE A CA 1
ATOM 682 C C . ILE A 1 91 ? 3.186 7.434 -5.557 1.00 94.62 91 ILE A C 1
ATOM 684 O O . ILE A 1 91 ? 2.278 6.810 -5.005 1.00 94.62 91 ILE A O 1
ATOM 688 N N . ALA A 1 92 ? 4.183 7.995 -4.869 1.00 93.19 92 ALA A N 1
ATOM 689 C CA . ALA A 1 92 ? 4.277 7.916 -3.414 1.00 93.19 92 ALA A CA 1
ATOM 690 C C . ALA A 1 92 ? 3.035 8.516 -2.734 1.00 93.19 92 ALA A C 1
ATOM 692 O O . ALA A 1 92 ? 2.445 7.875 -1.863 1.00 93.19 92 ALA A O 1
ATOM 693 N N . LEU A 1 93 ? 2.570 9.688 -3.182 1.00 92.25 93 LEU A N 1
ATOM 694 C CA . LEU A 1 93 ? 1.354 10.316 -2.660 1.00 92.25 93 LEU A CA 1
ATOM 695 C C . LEU A 1 93 ? 0.112 9.445 -2.898 1.00 92.25 93 LEU A C 1
ATOM 697 O O . LEU A 1 93 ? -0.691 9.245 -1.987 1.00 92.25 93 LEU A O 1
ATOM 701 N N . ALA A 1 94 ? -0.025 8.864 -4.092 1.00 90.88 94 ALA A N 1
ATOM 702 C CA . ALA A 1 94 ? -1.130 7.961 -4.403 1.00 90.88 94 ALA A CA 1
ATOM 703 C C . ALA A 1 94 ? -1.121 6.701 -3.519 1.00 90.88 94 ALA A C 1
ATOM 705 O O . ALA A 1 94 ? -2.183 6.215 -3.118 1.00 90.88 94 ALA A O 1
ATOM 706 N N . LEU A 1 95 ? 0.061 6.168 -3.194 1.00 89.75 95 LEU A N 1
ATOM 707 C CA . LEU A 1 95 ? 0.198 5.063 -2.246 1.00 89.75 95 LEU A CA 1
ATOM 708 C C . LEU A 1 95 ? -0.196 5.492 -0.830 1.00 89.75 95 LEU A C 1
ATOM 710 O O . LEU A 1 95 ? -0.932 4.759 -0.171 1.00 89.75 95 LEU A O 1
ATOM 714 N N . VAL A 1 96 ? 0.218 6.680 -0.381 1.00 93.25 96 VAL A N 1
ATOM 715 C CA . VAL A 1 96 ? -0.165 7.214 0.935 1.00 93.25 96 VAL A CA 1
ATOM 716 C C . VAL A 1 96 ? -1.682 7.346 1.046 1.00 93.25 96 VAL A C 1
ATOM 718 O O . VAL A 1 96 ? -2.253 6.770 1.972 1.00 93.25 96 VAL A O 1
ATOM 721 N N . ILE A 1 97 ? -2.345 7.989 0.081 1.00 87.25 97 ILE A N 1
ATOM 722 C CA . ILE A 1 97 ? -3.811 8.147 0.072 1.00 87.25 97 ILE A CA 1
ATOM 723 C C . ILE A 1 97 ? -4.495 6.775 0.142 1.00 87.25 97 ILE A C 1
ATOM 725 O O . ILE A 1 97 ? -5.324 6.528 1.013 1.00 87.25 97 ILE A O 1
ATOM 729 N N . ARG A 1 98 ? -4.042 5.809 -0.666 1.00 86.88 98 ARG A N 1
ATOM 730 C CA . ARG A 1 98 ? -4.568 4.434 -0.624 1.00 86.88 98 ARG A CA 1
ATOM 731 C C . ARG A 1 98 ? -4.397 3.743 0.720 1.00 86.88 98 ARG A C 1
ATOM 733 O O . ARG A 1 98 ? -5.206 2.889 1.085 1.00 86.88 98 ARG A O 1
ATOM 740 N N . THR A 1 99 ? -3.309 4.027 1.428 1.00 85.94 99 THR A N 1
ATOM 741 C CA . THR A 1 99 ? -3.115 3.483 2.774 1.00 85.94 99 THR A CA 1
ATOM 742 C C . THR A 1 99 ? -3.973 4.199 3.811 1.00 85.94 99 THR A C 1
ATOM 744 O O . THR A 1 99 ? -4.365 3.557 4.784 1.00 85.94 99 THR A O 1
ATOM 747 N N . GLN A 1 100 ? -4.293 5.480 3.610 1.00 86.19 100 GLN A N 1
ATOM 748 C CA . GLN A 1 100 ? -5.164 6.251 4.496 1.00 86.19 100 GLN A CA 1
ATOM 749 C C . GLN A 1 100 ? -6.625 5.812 4.391 1.00 86.19 100 GLN A C 1
ATOM 751 O O . GLN A 1 100 ? -7.215 5.547 5.435 1.00 86.19 100 GLN A O 1
ATOM 756 N N . ASP A 1 101 ? -7.153 5.578 3.185 1.00 82.56 101 ASP A N 1
ATOM 757 C CA . ASP A 1 101 ? -8.535 5.098 2.990 1.00 82.56 101 ASP A CA 1
ATOM 758 C C . ASP A 1 101 ? -8.812 3.820 3.801 1.00 82.56 101 ASP A C 1
ATOM 760 O O . ASP A 1 101 ? -9.824 3.670 4.485 1.00 82.56 101 ASP A O 1
ATOM 764 N N . LYS A 1 102 ? -7.852 2.886 3.791 1.00 83.56 102 LYS A N 1
ATOM 765 C CA . LYS A 1 102 ? -7.952 1.637 4.560 1.00 83.56 102 LYS A CA 1
ATOM 766 C C . LYS A 1 102 ? -7.944 1.889 6.066 1.00 83.56 102 LYS A C 1
ATOM 768 O O . LYS A 1 102 ? -8.628 1.188 6.807 1.00 83.56 102 LYS A O 1
ATOM 773 N N . ARG A 1 103 ? -7.152 2.860 6.529 1.00 86.12 103 ARG A N 1
ATOM 774 C CA . ARG A 1 103 ? -7.063 3.214 7.952 1.00 86.12 103 ARG A CA 1
ATOM 775 C C . ARG A 1 103 ? -8.344 3.878 8.434 1.00 86.12 103 ARG A C 1
ATOM 777 O O . ARG A 1 103 ? -8.771 3.571 9.541 1.00 86.12 103 ARG A O 1
ATOM 784 N N . GLU A 1 104 ? -8.955 4.724 7.614 1.00 89.88 104 GLU A N 1
ATOM 785 C CA . GLU A 1 104 ? -10.213 5.391 7.944 1.00 89.88 104 GLU A CA 1
ATOM 786 C C . GLU A 1 104 ? -11.349 4.380 8.119 1.00 89.88 104 GLU A C 1
ATOM 788 O O . GLU A 1 104 ? -12.025 4.395 9.144 1.00 89.88 104 GLU A O 1
ATOM 793 N N . ILE A 1 105 ? -11.483 3.419 7.200 1.00 87.75 105 ILE A N 1
ATOM 794 C CA . ILE A 1 105 ? -12.508 2.366 7.294 1.00 87.75 105 ILE A CA 1
ATOM 795 C C . ILE A 1 105 ? -12.325 1.525 8.568 1.00 87.75 105 ILE A C 1
ATOM 797 O O . ILE A 1 105 ? -13.294 1.235 9.277 1.00 87.75 105 ILE A O 1
ATOM 801 N N . ILE A 1 106 ? -11.083 1.150 8.895 1.00 89.88 106 ILE A N 1
ATOM 802 C CA . ILE A 1 106 ? -10.784 0.393 10.119 1.00 89.88 106 ILE A CA 1
ATOM 803 C C . ILE A 1 106 ? -11.111 1.232 11.361 1.00 89.88 106 ILE A C 1
ATOM 805 O O . ILE A 1 106 ? -11.720 0.720 12.301 1.00 89.88 106 ILE A O 1
ATOM 809 N N . ALA A 1 107 ? -10.740 2.515 11.369 1.00 94.81 107 ALA A N 1
ATOM 810 C CA . ALA A 1 107 ? -11.023 3.416 12.481 1.00 94.81 107 ALA A CA 1
ATOM 811 C C . ALA A 1 107 ? -12.533 3.604 12.686 1.00 94.81 107 ALA A C 1
ATOM 813 O O . ALA A 1 107 ? -13.012 3.455 13.808 1.00 94.81 107 ALA A O 1
ATOM 814 N N . ALA A 1 108 ? -13.288 3.842 11.611 1.00 94.00 108 ALA A N 1
ATOM 815 C CA . ALA A 1 108 ? -14.742 3.964 11.648 1.00 94.00 108 ALA A CA 1
ATOM 816 C C . ALA A 1 108 ? -15.402 2.687 12.189 1.00 94.00 108 ALA A C 1
ATOM 818 O O . ALA A 1 108 ? -16.274 2.756 13.055 1.00 94.00 108 ALA A O 1
ATOM 819 N N . THR A 1 109 ? -14.931 1.514 11.755 1.00 94.25 109 THR A N 1
ATOM 820 C CA . THR A 1 109 ? -15.437 0.220 12.238 1.00 94.25 109 THR A CA 1
ATOM 821 C C . THR A 1 109 ? -15.177 0.035 13.734 1.00 94.25 109 THR A C 1
ATOM 823 O O . THR A 1 109 ? -16.068 -0.385 14.471 1.00 94.25 109 THR A O 1
ATOM 826 N N . LEU A 1 110 ? -13.978 0.383 14.209 1.00 94.81 110 LEU A N 1
ATOM 827 C CA . LEU A 1 110 ? -13.616 0.264 15.622 1.00 94.81 110 LEU A CA 1
ATOM 828 C C . LEU A 1 110 ? -14.448 1.218 16.488 1.00 94.81 110 LEU A C 1
ATOM 830 O O . LEU A 1 110 ? -14.967 0.812 17.528 1.00 94.81 110 LEU A O 1
ATOM 834 N N . ILE A 1 111 ? -14.632 2.463 16.040 1.00 96.44 111 ILE A N 1
ATOM 835 C CA . ILE A 1 111 ? -15.486 3.442 16.725 1.00 96.44 111 ILE A CA 1
ATOM 836 C C . ILE A 1 111 ? -16.931 2.935 16.788 1.00 96.44 111 ILE A C 1
ATOM 838 O O . ILE A 1 111 ? -17.546 2.996 17.852 1.00 96.44 111 ILE A O 1
ATOM 842 N N . ALA A 1 112 ? -17.456 2.377 15.694 1.00 95.44 112 ALA A N 1
ATOM 843 C CA . ALA A 1 112 ? -18.804 1.818 15.659 1.00 95.44 112 ALA A CA 1
ATOM 844 C C . ALA A 1 112 ? -18.970 0.638 16.632 1.00 95.44 112 ALA A C 1
ATOM 846 O O . ALA A 1 112 ? -19.944 0.589 17.382 1.00 95.44 112 ALA A O 1
ATOM 847 N N . GLN A 1 113 ? -18.004 -0.284 16.681 1.00 95.81 113 GLN A N 1
ATOM 848 C CA . GLN A 1 113 ? -18.019 -1.403 17.631 1.00 95.81 113 GLN A CA 1
ATOM 849 C C . GLN A 1 113 ? -17.980 -0.920 19.085 1.00 95.81 113 GLN A C 1
ATOM 851 O O . GLN A 1 113 ? -18.755 -1.394 19.916 1.00 95.81 113 GLN A O 1
ATOM 856 N N . LEU A 1 114 ? -17.120 0.056 19.386 1.00 97.19 114 LEU A N 1
ATOM 857 C CA . LEU A 1 114 ? -16.990 0.620 20.727 1.00 97.19 114 LEU A CA 1
ATOM 858 C C . LEU A 1 114 ? -18.256 1.370 21.159 1.00 97.19 114 LEU A C 1
ATOM 860 O O . LEU A 1 114 ? -18.680 1.269 22.311 1.00 97.19 114 LEU A O 1
ATOM 864 N N . TRP A 1 115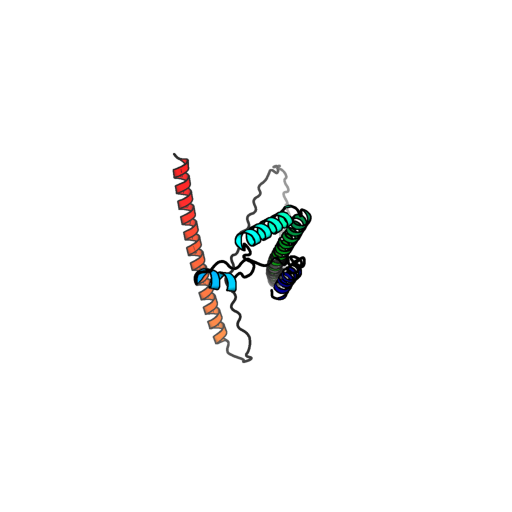 ? -18.881 2.098 20.234 1.00 97.44 115 TRP A N 1
ATOM 865 C CA . TRP A 1 115 ? -20.150 2.771 20.483 1.00 97.44 115 TRP A CA 1
ATOM 866 C C . TRP A 1 115 ? -21.275 1.772 20.750 1.00 97.44 115 TRP A C 1
ATOM 868 O O . TRP A 1 115 ? -21.984 1.899 21.748 1.00 97.44 115 TRP A O 1
ATOM 878 N N . ASN A 1 116 ? -21.397 0.738 19.915 1.00 96.75 116 ASN A N 1
ATOM 879 C CA . ASN A 1 116 ? -22.402 -0.307 20.092 1.00 96.75 116 ASN A CA 1
ATOM 880 C C . ASN A 1 116 ? -22.239 -1.026 21.437 1.00 96.75 116 ASN A C 1
ATOM 882 O O . ASN A 1 116 ? -23.229 -1.203 22.145 1.00 96.75 116 ASN A O 1
ATOM 886 N N . GLY A 1 117 ? -21.005 -1.359 21.831 1.00 96.25 117 GLY A N 1
ATOM 887 C CA . GLY A 1 117 ? -20.714 -1.932 23.149 1.00 96.25 117 GLY A CA 1
ATOM 888 C C . GLY A 1 117 ? -21.170 -1.021 24.292 1.00 96.25 117 GLY A C 1
ATOM 889 O O . GLY A 1 117 ? -21.931 -1.447 25.156 1.00 96.25 117 GLY A O 1
ATOM 890 N N . ARG A 1 118 ? -20.824 0.272 24.242 1.00 97.00 118 ARG A N 1
ATOM 891 C CA . ARG A 1 118 ? -21.255 1.246 25.261 1.00 97.00 118 ARG A CA 1
ATOM 892 C C . ARG A 1 118 ? -22.766 1.407 25.360 1.00 97.00 118 ARG A C 1
ATOM 894 O O . ARG A 1 118 ? -23.288 1.593 26.457 1.00 97.00 118 ARG A O 1
ATOM 901 N N . VAL A 1 119 ? -23.477 1.379 24.234 1.00 97.12 119 VAL A N 1
ATOM 902 C CA . VAL A 1 119 ? -24.944 1.461 24.235 1.00 97.12 119 VAL A CA 1
ATOM 903 C C . VAL A 1 119 ? -25.549 0.228 24.907 1.00 97.12 119 VAL A C 1
ATOM 905 O O . VAL A 1 119 ? -26.500 0.372 25.676 1.00 97.12 119 VAL A O 1
ATOM 908 N N . VAL A 1 120 ? -24.993 -0.962 24.663 1.00 96.88 120 VAL A N 1
ATOM 909 C CA . VAL A 1 120 ? -25.417 -2.204 25.330 1.00 96.88 120 VAL A CA 1
ATOM 910 C C . VAL A 1 120 ? -25.138 -2.140 26.832 1.00 96.88 120 VAL A C 1
ATOM 912 O O . VAL A 1 120 ? -26.059 -2.370 27.615 1.00 96.88 120 VAL A O 1
ATOM 915 N N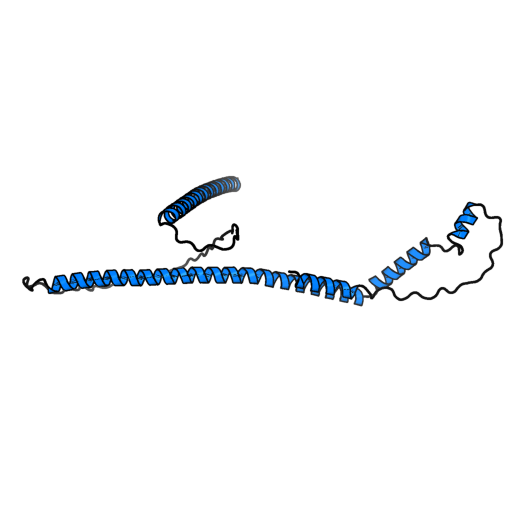 . ASP A 1 121 ? -23.935 -1.736 27.241 1.00 97.06 121 ASP A N 1
ATOM 916 C CA . ASP A 1 121 ? -23.576 -1.594 28.658 1.00 97.06 121 ASP A CA 1
ATOM 917 C C . ASP A 1 121 ? -24.498 -0.605 29.374 1.00 97.06 121 ASP A C 1
ATOM 919 O O . ASP A 1 121 ? -24.999 -0.880 30.463 1.00 97.06 121 ASP A O 1
ATOM 923 N N . ARG A 1 122 ? -24.791 0.538 28.740 1.00 97.50 122 ARG A N 1
ATOM 924 C CA . ARG A 1 122 ? -25.703 1.541 29.300 1.00 97.50 122 ARG A CA 1
ATOM 925 C C . ARG A 1 122 ? -27.109 0.977 29.496 1.00 97.50 122 ARG A C 1
ATOM 927 O O . ARG A 1 122 ? -27.713 1.234 30.533 1.00 97.50 122 ARG A O 1
ATOM 934 N N . ARG A 1 123 ? -27.626 0.211 28.530 1.00 96.38 123 ARG A N 1
ATOM 935 C CA . ARG A 1 123 ? -28.931 -0.458 28.664 1.00 96.38 123 ARG A CA 1
ATOM 936 C C . ARG A 1 123 ? -28.924 -1.467 29.808 1.00 96.38 123 ARG A C 1
ATOM 938 O O . ARG A 1 123 ? -29.874 -1.502 30.579 1.00 96.38 123 ARG A O 1
ATOM 945 N N . GLU A 1 124 ? -27.854 -2.243 29.951 1.00 97.00 124 GLU A N 1
ATOM 946 C CA . GLU A 1 124 ? -27.738 -3.231 31.024 1.00 97.00 124 GLU A CA 1
ATOM 947 C C . GLU A 1 124 ? -27.617 -2.575 32.407 1.00 97.00 124 GLU A C 1
ATOM 949 O O . GLU A 1 124 ? -28.233 -3.048 33.361 1.00 97.00 124 GLU A O 1
ATOM 954 N N . ILE A 1 125 ? -26.890 -1.459 32.528 1.00 97.06 125 ILE A N 1
ATOM 955 C CA . ILE A 1 125 ? -26.815 -0.680 33.774 1.00 97.06 125 ILE A CA 1
ATOM 956 C C . ILE A 1 125 ? -28.200 -0.170 34.164 1.00 97.06 125 ILE A C 1
ATOM 958 O O . ILE A 1 125 ? -28.601 -0.342 35.314 1.00 97.06 125 ILE A O 1
ATOM 962 N N . VAL A 1 126 ? -28.942 0.415 33.218 1.00 97.62 126 VAL A N 1
ATOM 963 C CA . VAL A 1 126 ? -30.311 0.894 33.469 1.00 97.62 126 VAL A CA 1
ATOM 964 C C . VAL A 1 126 ? -31.193 -0.266 33.927 1.00 97.62 126 VAL A C 1
ATOM 966 O O . VAL A 1 126 ? -31.788 -0.185 34.997 1.00 97.62 126 VAL A O 1
ATOM 969 N N . ARG A 1 127 ? -31.162 -1.395 33.209 1.00 97.56 127 ARG A N 1
ATOM 970 C CA . ARG A 1 127 ? -31.928 -2.599 33.557 1.00 97.56 127 ARG A CA 1
ATOM 971 C C . ARG A 1 127 ? -31.607 -3.113 34.965 1.00 97.56 127 ARG A C 1
ATOM 973 O O . ARG A 1 127 ? -32.508 -3.435 35.733 1.00 97.56 127 ARG A O 1
ATOM 980 N N . ARG A 1 128 ? -30.325 -3.204 35.332 1.00 96.94 128 ARG A N 1
ATOM 981 C CA . ARG A 1 128 ? -29.908 -3.642 36.679 1.00 96.94 128 ARG A CA 1
ATOM 982 C C . ARG A 1 128 ? -30.300 -2.642 37.760 1.00 96.94 128 ARG A C 1
ATOM 984 O O . ARG A 1 128 ? -30.663 -3.059 38.854 1.00 96.94 128 ARG A O 1
ATOM 991 N N . THR A 1 129 ? -30.246 -1.349 37.452 1.00 97.38 129 THR A N 1
ATOM 992 C CA . THR A 1 129 ? -30.663 -0.285 38.374 1.00 97.38 129 THR A CA 1
ATOM 993 C C . THR A 1 129 ? -32.160 -0.368 38.648 1.00 97.38 129 THR A C 1
ATOM 995 O O . THR A 1 129 ? -32.568 -0.303 39.802 1.00 97.38 129 THR A O 1
ATOM 998 N N . GLU A 1 130 ? -32.975 -0.606 37.620 1.00 97.38 130 GLU A N 1
ATOM 999 C CA . GLU A 1 130 ? -34.415 -0.832 37.774 1.00 97.38 130 GLU A CA 1
ATOM 1000 C C . GLU A 1 130 ? -34.697 -2.058 38.651 1.00 97.38 130 GLU A C 1
ATOM 1002 O O . GLU A 1 130 ? -35.453 -1.958 39.614 1.00 97.38 130 GLU A O 1
ATOM 1007 N N . MET A 1 131 ? -34.035 -3.194 38.392 1.00 95.50 131 MET A N 1
ATOM 1008 C CA . MET A 1 131 ? -34.196 -4.393 39.228 1.00 95.50 131 MET A CA 1
ATOM 1009 C C . MET A 1 131 ? -33.794 -4.152 40.688 1.00 95.50 131 MET A C 1
ATOM 1011 O O . MET A 1 131 ? -34.465 -4.640 41.598 1.00 95.50 131 MET A O 1
ATOM 1015 N N . TYR A 1 132 ? -32.710 -3.406 40.922 1.00 96.94 132 TYR A N 1
ATOM 1016 C CA . TYR A 1 132 ? -32.273 -3.056 42.272 1.00 96.94 132 TYR A CA 1
ATOM 1017 C C . TYR A 1 132 ? -33.280 -2.136 42.969 1.00 96.94 132 TYR A C 1
ATOM 1019 O O . TYR A 1 132 ? -33.633 -2.386 44.118 1.00 96.94 132 TYR A O 1
ATOM 1027 N N . ASN A 1 133 ? -33.800 -1.126 42.269 1.00 96.56 133 ASN A N 1
ATOM 1028 C CA . ASN A 1 133 ? -34.812 -0.221 42.810 1.00 96.56 133 ASN A CA 1
ATOM 1029 C C . ASN A 1 133 ? -36.092 -0.967 43.198 1.00 96.56 133 ASN A C 1
ATOM 1031 O O . ASN A 1 133 ? -36.584 -0.766 44.303 1.00 96.56 133 ASN A O 1
ATOM 1035 N N . VAL A 1 134 ? -36.575 -1.887 42.355 1.00 96.38 134 VAL A N 1
ATOM 1036 C CA . VAL A 1 134 ? -37.737 -2.737 42.672 1.00 96.38 134 VAL A CA 1
ATOM 1037 C C . VAL A 1 134 ? -37.481 -3.580 43.925 1.00 96.38 134 VAL A C 1
ATOM 1039 O O . VAL A 1 134 ? -38.353 -3.704 44.782 1.00 96.38 134 VAL A O 1
ATOM 1042 N N . LEU A 1 135 ? -36.277 -4.142 44.075 1.00 95.69 135 LEU A N 1
ATOM 1043 C CA . LEU A 1 135 ? -35.919 -4.926 45.258 1.00 95.69 135 LEU A CA 1
ATOM 1044 C C . LEU A 1 135 ? -35.877 -4.063 46.530 1.00 95.69 135 LEU A C 1
ATOM 1046 O O . LEU A 1 135 ? -36.350 -4.493 47.583 1.00 95.69 135 LEU A O 1
ATOM 1050 N N . VAL A 1 136 ? -35.320 -2.853 46.437 1.00 95.94 136 VAL A N 1
ATOM 1051 C CA . VAL A 1 136 ? -35.282 -1.885 47.542 1.00 95.94 136 VAL A CA 1
ATOM 1052 C C . VAL A 1 136 ? -36.694 -1.445 47.920 1.00 95.94 136 VAL A C 1
ATOM 1054 O O . VAL A 1 136 ? -37.022 -1.425 49.101 1.00 95.94 136 VAL A O 1
ATOM 1057 N N . GLU A 1 137 ? -37.557 -1.162 46.949 1.00 95.06 137 GLU A N 1
ATOM 1058 C CA . GLU A 1 137 ? -38.954 -0.793 47.188 1.00 95.06 137 GLU A CA 1
ATOM 1059 C C . GLU A 1 137 ? -39.751 -1.942 47.825 1.00 95.06 137 GLU A C 1
ATOM 1061 O O . GLU A 1 137 ? -40.484 -1.728 48.791 1.00 95.06 137 GLU A O 1
ATOM 1066 N N . ALA A 1 138 ? -39.540 -3.184 47.381 1.00 93.06 138 ALA A N 1
ATOM 1067 C CA . ALA A 1 138 ? -40.118 -4.373 48.010 1.00 93.06 138 ALA A CA 1
ATOM 1068 C C . ALA A 1 138 ? -39.642 -4.558 49.466 1.00 93.06 138 ALA A C 1
ATOM 1070 O O . ALA A 1 138 ? -40.418 -4.939 50.342 1.00 93.06 138 ALA A O 1
ATOM 1071 N N . LYS A 1 139 ? -38.368 -4.266 49.760 1.00 93.38 139 LYS A N 1
ATOM 1072 C CA . LYS A 1 139 ? -37.833 -4.307 51.132 1.00 93.38 139 LYS A CA 1
ATOM 1073 C C . LYS A 1 139 ? -38.381 -3.174 51.998 1.00 93.38 139 LYS A C 1
ATOM 1075 O O . LYS A 1 139 ? -38.763 -3.427 53.138 1.00 93.38 139 LYS A O 1
ATOM 1080 N N . ASN A 1 140 ? -38.455 -1.960 51.462 1.00 91.31 140 ASN A N 1
ATOM 1081 C CA . ASN A 1 140 ? -38.986 -0.796 52.167 1.00 91.31 140 ASN A CA 1
ATOM 1082 C C . ASN A 1 140 ? -40.476 -0.969 52.472 1.00 91.31 140 ASN A C 1
ATOM 1084 O O . ASN A 1 140 ? -40.890 -0.759 53.609 1.00 91.31 140 ASN A O 1
ATOM 1088 N N . SER A 1 141 ? -41.266 -1.432 51.501 1.00 91.19 141 SER A N 1
ATOM 1089 C CA . SER A 1 141 ? -42.683 -1.746 51.714 1.00 91.19 141 SER A CA 1
ATOM 1090 C C . SER A 1 141 ? -42.860 -2.826 52.786 1.00 91.19 141 SER A C 1
ATOM 1092 O O . SER A 1 141 ? -43.595 -2.597 53.744 1.00 91.19 141 SER A O 1
ATOM 1094 N N . ALA A 1 142 ? -42.101 -3.929 52.737 1.00 88.25 142 ALA A N 1
ATOM 1095 C CA . ALA A 1 142 ? -42.139 -4.968 53.771 1.00 88.25 142 ALA A CA 1
ATOM 1096 C C . ALA A 1 142 ? -41.778 -4.454 55.181 1.00 88.25 142 ALA A C 1
ATOM 1098 O O . ALA A 1 142 ? -42.363 -4.902 56.167 1.00 88.25 142 ALA A O 1
ATOM 1099 N N . LEU A 1 143 ? -40.840 -3.506 55.292 1.00 86.12 143 LEU A N 1
ATOM 1100 C CA . LEU A 1 143 ? -40.507 -2.852 56.562 1.00 86.12 143 LEU A CA 1
ATOM 1101 C C . LEU A 1 143 ? -41.634 -1.935 57.049 1.00 86.12 143 LEU A C 1
ATOM 1103 O O . LEU A 1 143 ? -41.931 -1.940 58.236 1.00 86.12 143 LEU A O 1
ATOM 1107 N N . THR A 1 144 ? -42.292 -1.196 56.153 1.00 80.25 144 THR A N 1
ATOM 1108 C CA . THR A 1 144 ? -43.430 -0.333 56.519 1.00 80.25 144 THR A CA 1
ATOM 1109 C C . THR A 1 144 ? -44.700 -1.109 56.870 1.00 80.25 144 THR A C 1
ATOM 1111 O O . THR A 1 144 ? -45.487 -0.643 57.688 1.00 80.25 144 THR A O 1
ATOM 1114 N N . THR A 1 145 ? -44.913 -2.299 56.293 1.00 74.81 145 THR A N 1
ATOM 1115 C CA . THR A 1 145 ? -46.057 -3.168 56.632 1.00 74.81 145 THR A CA 1
ATOM 1116 C C . THR A 1 145 ? -45.813 -3.981 57.905 1.00 74.81 145 THR A C 1
ATOM 1118 O O . THR A 1 145 ? -46.770 -4.456 58.512 1.00 74.81 145 THR A O 1
ATOM 1121 N N . ARG A 1 146 ? -44.556 -4.140 58.344 1.00 65.19 146 ARG A N 1
ATOM 1122 C CA . ARG A 1 146 ? -44.235 -4.719 59.652 1.00 65.19 146 ARG A CA 1
ATOM 1123 C C . ARG A 1 146 ? -44.554 -3.665 60.725 1.00 65.19 146 ARG A C 1
ATOM 1125 O O . ARG A 1 146 ? -43.833 -2.675 60.817 1.00 65.19 146 ARG A O 1
ATOM 1132 N N . PRO A 1 147 ? -45.621 -3.836 61.527 1.00 53.59 147 PRO A N 1
ATOM 1133 C CA . PRO A 1 147 ? -45.983 -2.847 62.532 1.00 53.59 147 PRO A CA 1
ATOM 1134 C C . PRO A 1 147 ? -44.845 -2.691 63.545 1.00 53.59 147 PRO A C 1
ATOM 1136 O O . PRO A 1 147 ? -44.137 -3.653 63.855 1.00 53.59 147 PRO A O 1
ATOM 1139 N N . ALA A 1 148 ? -44.674 -1.461 64.035 1.00 57.25 148 ALA A N 1
ATOM 1140 C CA . ALA A 1 148 ? -43.676 -1.019 65.004 1.00 57.25 148 ALA A CA 1
ATOM 1141 C C . ALA A 1 148 ? -43.855 -1.672 66.389 1.00 57.25 148 ALA A C 1
ATOM 1143 O O . ALA A 1 148 ? -44.109 -1.011 67.389 1.00 57.25 148 ALA A O 1
ATOM 1144 N N . SER A 1 149 ? -43.719 -2.991 66.455 1.00 48.16 149 SER A N 1
ATOM 1145 C CA . SER A 1 149 ? -43.719 -3.773 67.683 1.00 48.16 149 SER A CA 1
ATOM 1146 C C . SER A 1 149 ? -42.396 -4.520 67.817 1.00 48.16 149 SER A C 1
ATOM 1148 O O . SER A 1 149 ? -42.396 -5.740 67.910 1.00 48.16 149 SER A O 1
ATOM 1150 N N . MET A 1 150 ? -41.271 -3.801 67.757 1.00 51.19 150 MET A N 1
ATOM 1151 C CA . MET A 1 150 ? -40.050 -4.115 68.512 1.00 51.19 150 MET A CA 1
ATOM 1152 C C . MET A 1 150 ? -39.257 -2.822 68.720 1.00 51.19 150 MET A C 1
ATOM 1154 O O . MET A 1 150 ? -38.564 -2.321 67.841 1.00 51.19 150 MET A O 1
ATOM 1158 N N . THR A 1 151 ? -39.469 -2.278 69.906 1.00 48.19 151 THR A N 1
ATOM 1159 C CA . THR A 1 151 ? -38.792 -1.170 70.567 1.00 48.19 151 THR A CA 1
ATOM 1160 C C . THR A 1 151 ? -37.292 -1.442 70.787 1.00 48.19 151 THR A C 1
ATOM 1162 O O . THR A 1 151 ? -36.933 -2.562 71.127 1.00 48.19 151 THR A O 1
ATOM 1165 N N . HIS A 1 152 ? -36.481 -0.377 70.677 1.00 47.03 152 HIS A N 1
ATOM 1166 C CA . HIS A 1 152 ? -35.126 -0.158 71.230 1.00 47.03 152 HIS A CA 1
ATOM 1167 C C . HIS A 1 152 ? -33.964 -1.098 70.834 1.00 47.03 152 HIS A C 1
ATOM 1169 O O . HIS A 1 152 ? -33.850 -2.202 71.344 1.00 47.03 152 HIS A O 1
ATOM 1175 N N . GLU A 1 153 ? -33.006 -0.584 70.048 1.00 39.56 153 GLU A N 1
ATOM 1176 C CA . GLU A 1 153 ? -31.694 -0.135 70.565 1.00 39.56 153 GLU A CA 1
ATOM 1177 C C . GLU A 1 153 ? -30.863 0.561 69.465 1.00 39.56 153 GLU A C 1
ATOM 1179 O O . GLU A 1 153 ? -30.355 -0.055 68.533 1.00 39.56 153 GLU A O 1
ATOM 1184 N N . GLU A 1 154 ? -30.715 1.875 69.614 1.00 50.12 154 GLU A N 1
ATOM 1185 C CA . GLU A 1 154 ? -29.545 2.655 69.204 1.00 50.12 154 GLU A CA 1
ATOM 1186 C C . GLU A 1 154 ? -28.989 3.226 70.525 1.00 50.12 154 GLU A C 1
ATOM 1188 O O . GLU A 1 154 ? -29.774 3.722 71.341 1.00 50.12 154 GLU A O 1
ATOM 1193 N N . PRO A 1 155 ? -27.680 3.083 70.804 1.00 49.34 155 PRO A N 1
ATOM 1194 C CA . PRO A 1 155 ? -26.825 4.252 70.648 1.00 49.34 155 PRO A CA 1
ATOM 1195 C C . PRO A 1 155 ? -25.469 3.967 69.994 1.00 49.34 155 PRO A C 1
ATOM 1197 O O . PRO A 1 155 ? -24.793 2.969 70.233 1.00 49.34 155 PRO A O 1
ATOM 1200 N N . ALA A 1 156 ? -25.085 4.949 69.185 1.00 50.00 156 ALA A N 1
ATOM 1201 C CA . ALA A 1 156 ? -23.763 5.269 68.678 1.00 50.00 156 ALA A CA 1
ATOM 1202 C C . ALA A 1 156 ? -22.564 4.774 69.506 1.00 50.00 156 ALA A C 1
ATOM 1204 O O . ALA A 1 156 ? -22.506 4.979 70.713 1.00 50.00 156 ALA A O 1
ATOM 1205 N N . THR A 1 157 ? -21.506 4.329 68.819 1.00 41.31 157 THR A N 1
ATOM 1206 C CA . THR A 1 157 ? -20.129 4.766 69.113 1.00 41.31 157 THR A CA 1
ATOM 1207 C C . THR A 1 157 ? -19.266 4.611 67.862 1.00 41.31 157 THR A C 1
ATOM 1209 O O . THR A 1 157 ? -18.912 3.513 67.442 1.00 41.31 157 THR A O 1
ATOM 1212 N N . ILE A 1 158 ? -18.907 5.751 67.279 1.00 53.81 158 ILE A N 1
ATOM 1213 C CA . ILE A 1 158 ? -17.752 5.918 66.399 1.00 53.81 158 ILE A CA 1
ATOM 1214 C C . ILE A 1 158 ? -16.501 5.871 67.290 1.00 53.81 158 ILE A C 1
ATOM 1216 O O . ILE A 1 158 ? -16.421 6.674 68.220 1.00 53.81 158 ILE A O 1
ATOM 1220 N N . PRO A 1 159 ? -15.476 5.058 66.986 1.00 45.91 159 PRO A N 1
ATOM 1221 C CA . PRO A 1 159 ? -14.122 5.398 67.377 1.00 45.91 159 PRO A CA 1
ATOM 1222 C C . PRO A 1 159 ? -13.323 5.740 66.123 1.00 45.91 159 PRO A C 1
ATOM 1224 O O . PRO A 1 159 ? -12.744 4.890 65.450 1.00 45.91 159 PRO A O 1
ATOM 1227 N N . ALA A 1 160 ? -13.266 7.037 65.842 1.00 45.16 160 ALA A N 1
ATOM 1228 C CA . ALA A 1 160 ? -12.162 7.605 65.101 1.00 45.16 160 ALA A CA 1
ATOM 1229 C C . ALA A 1 160 ? -10.909 7.477 65.977 1.00 45.16 160 ALA A C 1
ATOM 1231 O O . ALA A 1 160 ? -10.859 8.034 67.075 1.00 45.16 160 ALA A O 1
ATOM 1232 N N . LYS A 1 161 ? -9.880 6.783 65.485 1.00 41.25 161 LYS A N 1
ATOM 1233 C CA . LYS A 1 161 ? -8.499 7.072 65.876 1.00 41.25 161 LYS A CA 1
ATOM 1234 C C . LYS A 1 161 ? -7.567 7.084 64.663 1.00 41.25 161 LYS A C 1
ATOM 1236 O O . LYS A 1 161 ? -7.818 6.359 63.702 1.00 41.25 161 LYS A O 1
ATOM 1241 N N . PRO A 1 162 ? -6.531 7.942 64.696 1.00 49.34 162 PRO A N 1
ATOM 1242 C CA . PRO A 1 162 ? -5.768 8.356 63.530 1.00 49.34 162 PRO A CA 1
ATOM 1243 C C . PRO A 1 162 ? -4.392 7.674 63.455 1.00 49.34 162 PRO A C 1
ATOM 1245 O O . PRO A 1 162 ? -3.955 7.025 64.401 1.00 49.34 162 PRO A O 1
ATOM 1248 N N . ASN A 1 163 ? -3.691 7.971 62.356 1.00 32.69 163 ASN A N 1
ATOM 1249 C CA . ASN A 1 163 ? -2.273 7.725 62.059 1.00 32.69 163 ASN A CA 1
ATOM 1250 C C . ASN A 1 163 ? -1.904 6.337 61.518 1.00 32.69 163 ASN A C 1
ATOM 1252 O O . ASN A 1 163 ? -1.839 5.367 62.258 1.00 32.69 163 ASN A O 1
ATOM 1256 N N . ALA A 1 164 ? -1.439 6.299 60.266 1.00 38.38 164 ALA A N 1
ATOM 1257 C CA . ALA A 1 164 ? 0.002 6.296 60.002 1.00 38.38 164 ALA A CA 1
ATOM 1258 C C . ALA A 1 164 ? 0.297 6.575 58.517 1.00 38.38 164 ALA A C 1
ATOM 1260 O O . ALA A 1 164 ? -0.395 6.116 57.615 1.00 38.38 164 ALA A O 1
ATOM 1261 N N . LYS A 1 165 ? 1.339 7.382 58.309 1.00 40.66 165 LYS A N 1
ATOM 1262 C CA . LYS A 1 165 ? 2.008 7.693 57.043 1.00 40.66 165 LYS A CA 1
ATOM 1263 C C . LYS A 1 165 ? 2.457 6.421 56.319 1.00 40.66 165 LYS A C 1
ATOM 1265 O O . LYS A 1 165 ? 3.124 5.613 56.950 1.00 40.66 165 LYS A O 1
ATOM 1270 N N . GLU A 1 166 ? 2.318 6.381 54.994 1.00 34.69 166 GLU A N 1
ATOM 1271 C CA . GLU A 1 166 ? 3.394 5.876 54.131 1.00 34.69 166 GLU A CA 1
ATOM 1272 C C . GLU A 1 166 ? 3.329 6.455 52.707 1.00 34.69 166 GLU A C 1
ATOM 1274 O O . GLU A 1 166 ? 2.273 6.790 52.178 1.00 34.69 166 GLU A O 1
ATOM 1279 N N . LYS A 1 167 ? 4.524 6.701 52.164 1.00 36.38 167 LYS A N 1
ATOM 1280 C CA . LYS A 1 167 ? 4.864 7.528 50.995 1.00 36.38 167 LYS A CA 1
ATOM 1281 C C . LYS A 1 167 ? 4.448 6.920 49.643 1.00 36.38 167 LYS A C 1
ATOM 1283 O O . LYS A 1 167 ? 4.379 5.703 49.518 1.00 36.38 167 LYS A O 1
ATOM 1288 N N . PRO A 1 168 ? 4.352 7.753 48.584 1.00 42.06 168 PRO A N 1
ATOM 1289 C CA . PRO A 1 168 ? 4.252 7.307 47.201 1.00 42.06 168 PRO A CA 1
ATOM 1290 C C . PRO A 1 168 ? 5.637 7.155 46.546 1.00 42.06 168 PRO A C 1
ATOM 1292 O O . PRO A 1 168 ? 6.514 8.007 46.690 1.00 42.06 168 PRO A O 1
ATOM 1295 N N . SER A 1 169 ? 5.814 6.074 45.792 1.00 34.34 169 SER A N 1
ATOM 1296 C CA . SER A 1 169 ? 6.901 5.820 44.833 1.00 34.34 169 SER A CA 1
ATOM 1297 C C . SER A 1 169 ? 6.567 4.495 44.134 1.00 34.34 169 SER A C 1
ATOM 1299 O O . SER A 1 169 ? 6.090 3.591 44.803 1.00 34.34 169 SER A O 1
ATOM 1301 N N . ALA A 1 170 ? 6.784 4.202 42.858 1.00 34.22 170 ALA A N 1
ATOM 1302 C CA . ALA A 1 170 ? 7.005 4.928 41.619 1.00 34.22 170 ALA A CA 1
ATOM 1303 C C . ALA A 1 170 ? 6.924 3.850 40.509 1.00 34.22 170 ALA A C 1
ATOM 1305 O O . ALA A 1 170 ? 7.398 2.742 40.718 1.00 34.22 170 ALA A O 1
ATOM 1306 N N . LYS A 1 171 ? 6.384 4.211 39.334 1.00 37.47 171 LYS A N 1
ATOM 1307 C CA . LYS A 1 171 ? 6.717 3.699 37.979 1.00 37.47 171 LYS A CA 1
ATOM 1308 C C . LYS A 1 171 ? 6.662 2.183 37.689 1.00 37.47 171 LYS A C 1
ATOM 1310 O O . LYS A 1 171 ? 7.506 1.422 38.130 1.00 37.47 171 LYS A O 1
ATOM 1315 N N . SER A 1 172 ? 5.818 1.808 36.723 1.00 30.66 172 SER A N 1
ATOM 1316 C CA . SER A 1 172 ? 6.197 1.385 35.349 1.00 30.66 172 SER A CA 1
ATOM 1317 C C . SER A 1 172 ? 4.959 0.706 34.735 1.00 30.66 172 SER A C 1
ATOM 1319 O O . SER A 1 172 ? 4.469 -0.273 35.271 1.00 30.66 172 SER A O 1
ATOM 1321 N N . GLY A 1 173 ? 4.288 1.217 33.702 1.00 34.12 173 GLY A N 1
ATOM 1322 C CA . GLY A 1 173 ? 4.852 1.533 32.398 1.00 34.12 173 GLY A CA 1
ATOM 1323 C C . GLY A 1 173 ? 5.125 0.232 31.642 1.00 34.12 173 GLY A C 1
ATOM 1324 O O . GLY A 1 173 ? 6.143 -0.382 31.927 1.00 34.12 173 GLY A O 1
ATOM 1325 N N . VAL A 1 174 ? 4.216 -0.176 30.740 1.00 35.94 174 VAL A N 1
ATOM 1326 C CA . VAL A 1 174 ? 4.478 -0.773 29.408 1.00 35.94 174 VAL A CA 1
ATOM 1327 C C . VAL A 1 174 ? 3.140 -1.102 28.724 1.00 35.94 174 VAL A C 1
ATOM 1329 O O . VAL A 1 174 ? 2.374 -1.966 29.140 1.00 35.94 174 VAL A O 1
ATOM 1332 N N . GLN A 1 175 ? 2.883 -0.372 27.638 1.00 45.19 175 GLN A N 1
ATOM 1333 C CA . GLN A 1 175 ? 1.954 -0.724 26.567 1.00 45.19 175 GLN A CA 1
ATOM 1334 C C . GLN A 1 175 ? 2.375 -2.046 25.912 1.00 45.19 175 GLN A C 1
ATOM 1336 O O . GLN A 1 175 ? 3.545 -2.187 25.558 1.00 45.19 175 GLN A O 1
ATOM 1341 N N . ARG A 1 176 ? 1.427 -2.916 25.536 1.00 34.06 176 ARG A N 1
ATOM 1342 C CA . ARG A 1 176 ? 1.545 -3.567 24.222 1.00 34.06 176 ARG A CA 1
ATOM 1343 C C . ARG A 1 176 ? 0.222 -4.030 23.628 1.00 34.06 176 ARG A C 1
ATOM 1345 O O . ARG A 1 176 ? -0.571 -4.738 24.230 1.00 34.06 176 ARG A O 1
ATOM 1352 N N . ARG A 1 177 ? 0.066 -3.582 22.390 1.00 44.28 177 ARG A N 1
ATOM 1353 C CA . ARG A 1 177 ? -0.971 -3.816 21.392 1.00 44.28 177 ARG A CA 1
ATOM 1354 C C . ARG A 1 177 ? -0.633 -5.106 20.629 1.00 44.28 177 ARG A C 1
ATOM 1356 O O . ARG A 1 177 ? 0.516 -5.264 20.223 1.00 44.28 177 ARG A O 1
ATOM 1363 N N . ALA A 1 178 ? -1.619 -5.962 20.373 1.00 34.81 178 ALA A N 1
ATOM 1364 C CA . ALA A 1 178 ? -1.577 -7.031 19.366 1.00 34.81 178 ALA A CA 1
ATOM 1365 C C . ALA A 1 178 ? -2.918 -6.966 18.606 1.00 34.81 178 ALA A C 1
ATOM 1367 O O . ALA A 1 178 ? -3.971 -6.992 19.230 1.00 34.81 178 ALA A O 1
ATOM 1368 N N . ALA A 1 179 ? -2.955 -6.514 17.349 1.00 34.72 179 ALA A N 1
ATOM 1369 C CA . ALA A 1 179 ? -2.611 -7.240 16.119 1.00 34.72 179 ALA A CA 1
ATOM 1370 C C . ALA A 1 179 ? -3.657 -8.322 15.784 1.00 34.72 179 ALA A C 1
ATOM 1372 O O . ALA A 1 179 ? -3.556 -9.462 16.219 1.00 34.72 179 ALA A O 1
ATOM 1373 N N . VAL A 1 180 ? -4.660 -7.920 14.995 1.00 38.38 180 VAL A N 1
ATOM 1374 C CA . VAL A 1 180 ? -5.685 -8.781 14.387 1.00 38.38 180 VAL A CA 1
ATOM 1375 C C . VAL A 1 180 ? -5.310 -9.013 12.918 1.00 38.38 180 VAL A C 1
ATOM 1377 O O . VAL A 1 180 ? -5.168 -8.028 12.189 1.00 38.38 180 VAL A O 1
ATOM 1380 N N . PRO A 1 181 ? -5.170 -10.268 12.453 1.00 50.59 181 PRO A N 1
ATOM 1381 C CA . PRO A 1 181 ? -5.198 -10.598 11.033 1.00 50.59 181 PRO A CA 1
ATOM 1382 C C . PRO A 1 181 ? -6.620 -10.963 10.575 1.00 50.59 181 PRO A C 1
ATOM 1384 O O . PRO A 1 181 ? -7.300 -11.778 11.193 1.00 50.59 181 PRO A O 1
ATOM 1387 N N . ASN A 1 182 ? -7.026 -10.351 9.461 1.00 40.56 182 ASN A N 1
ATOM 1388 C CA . ASN A 1 182 ? -8.250 -10.600 8.693 1.00 40.56 182 ASN A CA 1
ATOM 1389 C C . ASN A 1 182 ? -8.323 -12.021 8.105 1.00 40.56 182 ASN A C 1
ATOM 1391 O O . ASN A 1 182 ? -7.297 -12.553 7.692 1.00 40.56 182 ASN A O 1
ATOM 1395 N N . LEU A 1 183 ? -9.546 -12.536 7.919 1.00 36.59 183 LEU A N 1
ATOM 1396 C CA . LEU A 1 183 ? -9.930 -13.535 6.902 1.00 36.59 183 LEU A CA 1
ATOM 1397 C C . LEU A 1 183 ? -11.398 -13.260 6.447 1.00 36.59 183 LEU A C 1
ATOM 1399 O O . LEU A 1 183 ? -12.048 -12.408 7.052 1.00 36.59 183 LEU A O 1
ATOM 1403 N N . PRO A 1 184 ? -11.899 -13.850 5.341 1.00 48.06 184 PRO A N 1
ATOM 1404 C CA . PRO A 1 184 ? -12.309 -13.130 4.138 1.00 48.06 184 PRO A CA 1
ATOM 1405 C C . PRO A 1 184 ? -13.817 -12.853 4.014 1.00 48.06 184 PRO A C 1
ATOM 1407 O O . PRO A 1 184 ? -14.664 -13.519 4.602 1.00 48.06 184 PRO A O 1
ATOM 1410 N N . SER A 1 185 ? -14.119 -11.879 3.155 1.00 37.62 185 SER A N 1
ATOM 1411 C CA . SER A 1 185 ? -15.440 -11.554 2.619 1.00 37.62 185 SER A CA 1
ATOM 1412 C C . SER A 1 185 ? -16.014 -12.681 1.754 1.00 37.62 185 SER A C 1
ATOM 1414 O O . SER A 1 185 ? -15.345 -13.144 0.830 1.00 37.62 185 SER A O 1
ATOM 1416 N N . SER A 1 186 ? -17.287 -13.007 1.966 1.00 37.75 186 SER A N 1
ATOM 1417 C CA . SER A 1 186 ? -18.153 -13.652 0.977 1.00 37.75 186 SER A CA 1
ATOM 1418 C C . SER A 1 186 ? -19.460 -12.868 0.915 1.00 37.75 186 SER A C 1
ATOM 1420 O O . SER A 1 186 ? -20.297 -12.957 1.810 1.00 37.75 186 SER A O 1
ATOM 1422 N N . THR A 1 187 ? -19.579 -12.063 -0.135 1.00 35.88 187 THR A N 1
ATOM 1423 C CA . THR A 1 187 ? -20.779 -11.337 -0.549 1.00 35.88 187 THR A CA 1
ATOM 1424 C C . THR A 1 187 ? -21.754 -12.311 -1.208 1.00 35.88 187 THR A C 1
ATOM 1426 O O . THR A 1 187 ? -21.368 -13.028 -2.127 1.00 35.88 187 THR A O 1
ATOM 1429 N N . GLY A 1 188 ? -23.009 -12.299 -0.767 1.00 30.91 188 GLY A N 1
ATOM 1430 C CA . GLY A 1 188 ? -24.136 -12.954 -1.426 1.00 30.91 188 GLY A CA 1
ATOM 1431 C C . GLY A 1 188 ? -25.416 -12.188 -1.103 1.00 30.91 188 GLY A C 1
ATOM 1432 O O . GLY A 1 188 ? -25.882 -12.215 0.032 1.00 30.91 188 GLY A O 1
ATOM 1433 N N . GLU A 1 189 ? -25.899 -11.447 -2.096 1.00 39.03 189 GLU A N 1
ATOM 1434 C CA . GLU A 1 189 ? -27.144 -10.669 -2.137 1.00 39.03 189 GLU A CA 1
ATOM 1435 C C . GLU A 1 189 ? -28.379 -11.558 -1.889 1.00 39.03 189 GLU A C 1
ATOM 1437 O O . GLU A 1 189 ? -28.426 -12.708 -2.308 1.00 39.03 189 GLU A O 1
ATOM 1442 N N . THR A 1 190 ? -29.287 -11.130 -1.010 1.00 35.25 190 THR A N 1
ATOM 1443 C CA . THR A 1 190 ? -30.570 -10.454 -1.312 1.00 35.25 190 THR A CA 1
ATOM 1444 C C . THR A 1 190 ? -31.683 -11.390 -1.789 1.00 35.25 190 THR A C 1
ATOM 1446 O O . THR A 1 190 ? -31.638 -11.932 -2.886 1.00 35.25 190 THR A O 1
ATOM 1449 N N . GLY A 1 191 ? -32.759 -11.431 -0.994 1.00 34.31 191 GLY A N 1
ATOM 1450 C CA . GLY A 1 191 ? -34.112 -11.735 -1.463 1.00 34.31 191 GLY A CA 1
ATOM 1451 C C . GLY A 1 191 ? -34.724 -13.006 -0.880 1.00 34.31 191 GLY A C 1
ATOM 1452 O O . GLY A 1 191 ? -34.452 -14.095 -1.356 1.00 34.31 191 GLY A O 1
ATOM 1453 N N . SER A 1 192 ? -35.600 -12.859 0.117 1.00 31.88 192 SER A N 1
ATOM 1454 C CA . SER A 1 192 ? -36.993 -13.326 0.025 1.00 31.88 192 SER A CA 1
ATOM 1455 C C . SER A 1 192 ? -37.698 -13.147 1.369 1.00 31.88 192 SER A C 1
ATOM 1457 O O . SER A 1 192 ? -37.365 -13.766 2.376 1.00 31.88 192 SER A O 1
ATOM 1459 N N . THR A 1 193 ? -38.712 -12.293 1.350 1.00 44.56 193 THR A N 1
ATOM 1460 C CA . THR A 1 193 ? -39.892 -12.328 2.215 1.00 44.56 193 THR A CA 1
ATOM 1461 C C . THR A 1 193 ? -40.477 -13.739 2.324 1.00 44.56 193 THR A C 1
ATOM 1463 O O . THR A 1 193 ? -40.662 -14.411 1.311 1.00 44.56 193 THR A O 1
ATOM 1466 N N . GLY A 1 194 ? -40.823 -14.157 3.543 1.00 38.06 194 GLY A N 1
ATOM 1467 C CA . GLY A 1 194 ? -41.617 -15.356 3.816 1.00 38.06 194 GLY A CA 1
ATOM 1468 C C . GLY A 1 194 ? -41.627 -15.689 5.314 1.00 38.06 194 GLY A C 1
ATOM 1469 O O . GLY A 1 194 ? -40.556 -15.720 5.918 1.00 38.06 194 GLY A O 1
ATOM 1470 N N . PRO A 1 195 ? -42.795 -15.892 5.952 1.00 55.47 195 PRO A N 1
ATOM 1471 C CA . PRO A 1 195 ? -42.875 -16.216 7.369 1.00 55.47 195 PRO A CA 1
ATOM 1472 C C . PRO A 1 195 ? -42.552 -17.701 7.547 1.00 55.47 195 PRO A C 1
ATOM 1474 O O . PRO A 1 195 ? -43.245 -18.561 7.005 1.00 55.47 195 PRO A O 1
ATOM 1477 N N . SER A 1 196 ? -41.489 -18.034 8.275 1.00 44.03 196 SER A N 1
ATOM 1478 C CA . SER A 1 196 ? -41.155 -19.436 8.535 1.00 44.03 196 SER A CA 1
ATOM 1479 C C . SER A 1 196 ? -40.581 -19.628 9.933 1.00 44.03 196 SER A C 1
ATOM 1481 O O . SER A 1 196 ? -39.518 -19.123 10.276 1.00 44.03 196 SER A O 1
ATOM 1483 N N . GLU A 1 197 ? -41.385 -20.341 10.714 1.00 56.00 197 GLU A N 1
ATOM 1484 C CA . GLU A 1 197 ? -41.065 -21.280 11.785 1.00 56.00 197 GLU A CA 1
ATOM 1485 C C . GLU A 1 197 ? -39.952 -20.960 12.810 1.00 56.00 197 GLU A C 1
ATOM 1487 O O . GLU A 1 197 ? -38.769 -20.871 12.472 1.00 56.00 197 GLU A O 1
ATOM 1492 N N . PRO A 1 198 ? -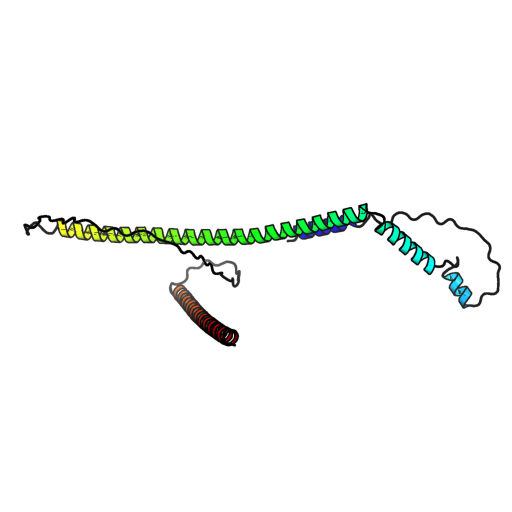40.271 -20.982 14.122 1.00 58.81 198 PRO A N 1
ATOM 1493 C CA . PRO A 1 198 ? -39.274 -20.873 15.192 1.00 58.81 198 PRO A CA 1
ATOM 1494 C C . PRO A 1 198 ? -38.250 -22.033 15.235 1.00 58.81 198 PRO A C 1
ATOM 1496 O O . PRO A 1 198 ? -37.243 -21.916 15.933 1.00 58.81 198 PRO A O 1
ATOM 1499 N N . GLY A 1 199 ? -38.450 -23.119 14.473 1.00 56.91 199 GLY A N 1
ATOM 1500 C CA . GLY A 1 199 ? -37.546 -24.277 14.415 1.00 56.91 199 GLY A CA 1
ATOM 1501 C C . GLY A 1 199 ? -36.252 -24.056 13.615 1.00 56.91 199 GLY A C 1
ATOM 1502 O O . GLY A 1 199 ? -35.181 -24.481 14.049 1.00 56.91 199 GLY A O 1
ATOM 1503 N N . GLN A 1 200 ? -36.296 -23.331 12.490 1.00 62.34 200 GLN A N 1
ATOM 1504 C CA . GLN A 1 200 ? -35.106 -23.115 11.644 1.00 62.34 200 GLN A CA 1
ATOM 1505 C C . GLN A 1 200 ? -34.073 -22.193 12.304 1.00 62.34 200 GLN A C 1
ATOM 1507 O O . GLN A 1 200 ? -32.864 -22.392 12.169 1.00 62.34 200 GLN A O 1
ATOM 1512 N N . LYS A 1 201 ? -34.538 -21.213 13.086 1.00 70.81 201 LYS A N 1
ATOM 1513 C CA . LYS A 1 201 ? -33.665 -20.294 13.826 1.00 70.81 201 LYS A CA 1
ATOM 1514 C C . LYS A 1 201 ? -32.862 -21.010 14.919 1.00 70.81 201 LYS A C 1
ATOM 1516 O O . LYS A 1 201 ? -31.708 -20.650 15.145 1.00 70.81 201 LYS A O 1
ATOM 1521 N N . GLY A 1 202 ? -33.438 -22.037 15.548 1.00 75.56 202 GLY A N 1
ATOM 1522 C CA . GLY A 1 202 ? -32.742 -22.875 16.529 1.00 75.56 202 GLY A CA 1
ATOM 1523 C C . GLY A 1 202 ? -31.590 -23.665 15.905 1.00 75.56 202 GLY A C 1
ATOM 1524 O O . GLY A 1 202 ? -30.481 -23.651 16.430 1.00 75.56 202 GLY A O 1
ATOM 1525 N N . LEU A 1 203 ? -31.817 -24.266 14.732 1.00 79.44 203 LEU A N 1
ATOM 1526 C CA . LEU A 1 203 ? -30.785 -25.019 14.009 1.00 79.44 203 LEU A CA 1
ATOM 1527 C C . LEU A 1 203 ? -29.644 -24.123 13.506 1.00 79.44 203 LEU A C 1
ATOM 1529 O O . LEU A 1 203 ? -28.480 -24.518 13.552 1.00 79.44 203 LEU A O 1
ATOM 1533 N N . LEU A 1 204 ? -29.948 -22.901 13.060 1.00 8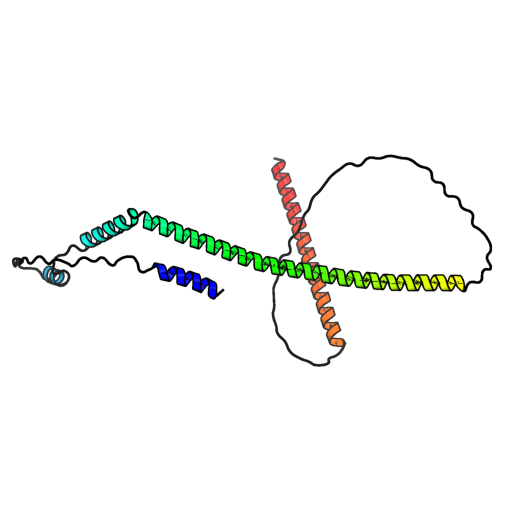1.81 204 LEU A N 1
ATOM 1534 C CA . LEU A 1 204 ? -28.915 -21.940 12.663 1.00 81.81 204 LEU A CA 1
ATOM 1535 C C . LEU A 1 204 ? -28.074 -21.462 13.856 1.00 81.81 204 LEU A C 1
ATOM 1537 O O . LEU A 1 204 ? -26.853 -21.363 13.731 1.00 81.81 204 LEU A O 1
ATOM 1541 N N . MET A 1 205 ? -28.696 -21.214 15.014 1.00 79.19 205 MET A N 1
ATOM 1542 C CA . MET A 1 205 ? -27.964 -20.856 16.235 1.00 79.19 205 MET A CA 1
ATOM 1543 C C . MET A 1 205 ? -27.083 -22.003 16.734 1.00 79.19 205 MET A C 1
ATOM 1545 O O . MET A 1 205 ? -25.935 -21.759 17.097 1.00 79.19 205 MET A O 1
ATOM 1549 N N . GLU A 1 206 ? -27.566 -23.245 16.693 1.00 86.81 206 GLU A N 1
ATOM 1550 C CA . GLU A 1 206 ? -26.771 -24.413 17.094 1.00 86.81 206 GLU A CA 1
ATOM 1551 C C . GLU A 1 206 ? -25.552 -24.603 16.178 1.00 86.81 206 GLU A C 1
ATOM 1553 O O . GLU A 1 206 ? -24.425 -24.748 16.656 1.00 86.81 206 GLU A O 1
ATOM 1558 N N . ASN A 1 207 ? -25.740 -24.471 14.860 1.00 86.19 207 ASN A N 1
ATOM 1559 C CA . ASN A 1 207 ? -24.635 -24.497 13.899 1.00 86.19 207 ASN A CA 1
ATOM 1560 C C . ASN A 1 207 ? -23.617 -23.372 14.157 1.00 86.19 207 ASN A C 1
ATOM 1562 O O . ASN A 1 207 ? -22.406 -23.588 14.058 1.00 86.19 207 ASN A O 1
ATOM 1566 N N . GLN A 1 208 ? -24.082 -22.179 14.539 1.00 90.25 208 GLN A N 1
ATOM 1567 C CA . GLN A 1 208 ? -23.208 -21.058 14.882 1.00 90.25 208 GLN A CA 1
ATOM 1568 C C . GLN A 1 208 ? -22.421 -21.312 16.179 1.00 90.25 208 GLN A C 1
ATOM 1570 O O . GLN A 1 208 ? -21.220 -21.038 16.234 1.00 90.25 208 GLN A O 1
ATOM 1575 N N . ILE A 1 209 ? -23.056 -21.884 17.205 1.00 91.19 209 ILE A N 1
ATOM 1576 C CA . ILE A 1 209 ? -22.400 -22.266 18.466 1.00 91.19 209 ILE A CA 1
ATOM 1577 C C . ILE A 1 209 ? -21.342 -23.346 18.212 1.00 91.19 209 ILE A C 1
ATOM 1579 O O . ILE A 1 209 ? -20.236 -23.283 18.757 1.00 91.19 209 ILE A O 1
ATOM 1583 N N . GLN A 1 210 ? -21.638 -24.315 17.348 1.00 91.56 210 GLN A N 1
ATOM 1584 C CA . GLN A 1 210 ? -20.697 -25.373 16.996 1.00 91.56 210 GLN A CA 1
ATOM 1585 C C . GLN A 1 210 ? -19.500 -24.845 16.194 1.00 91.56 210 GLN A C 1
ATOM 1587 O O . GLN A 1 210 ? -18.359 -25.230 16.470 1.00 91.56 210 GLN A O 1
ATOM 1592 N N . ALA A 1 211 ? -19.724 -23.907 15.270 1.00 89.81 211 ALA A N 1
ATOM 1593 C CA . ALA A 1 211 ? -18.651 -23.218 14.557 1.00 89.81 211 ALA A CA 1
ATOM 1594 C C . ALA A 1 211 ? -17.745 -22.422 15.514 1.00 89.81 211 ALA A C 1
ATOM 1596 O O . ALA A 1 211 ? -16.517 -22.513 15.422 1.00 89.81 211 ALA A O 1
ATOM 1597 N N . LEU A 1 212 ? -18.331 -21.714 16.489 1.00 93.06 212 LEU A N 1
ATOM 1598 C CA . LEU A 1 212 ? -17.574 -20.987 17.511 1.00 93.06 212 LEU A CA 1
ATOM 1599 C C . LEU A 1 212 ? -16.724 -21.932 18.368 1.00 93.06 212 LEU A C 1
ATOM 1601 O O . LEU A 1 212 ? -15.524 -21.695 18.513 1.00 93.06 212 LEU A O 1
ATOM 1605 N N . ARG A 1 213 ? -17.283 -23.051 18.843 1.00 93.12 213 ARG A N 1
ATOM 1606 C CA . ARG A 1 213 ? -16.523 -24.065 19.600 1.00 93.12 213 ARG A CA 1
ATOM 1607 C C . ARG A 1 213 ? -15.366 -24.658 18.795 1.00 93.12 213 ARG A C 1
ATOM 1609 O O . ARG A 1 213 ? -14.288 -24.891 19.341 1.00 93.12 213 ARG A O 1
ATOM 1616 N N . ASN A 1 214 ? -15.555 -24.895 17.499 1.00 93.75 214 ASN A N 1
ATOM 1617 C CA . ASN A 1 214 ? -14.479 -25.382 16.634 1.00 93.75 214 ASN A CA 1
ATOM 1618 C C . ASN A 1 214 ? -13.374 -24.334 16.452 1.00 93.75 214 ASN A C 1
ATOM 1620 O O . ASN A 1 214 ? -12.191 -24.676 16.521 1.00 93.75 214 ASN A O 1
ATOM 1624 N N . SER A 1 215 ? -13.739 -23.058 16.300 1.00 93.94 215 SER A N 1
ATOM 1625 C CA . SER A 1 215 ? -12.760 -21.969 16.233 1.00 93.94 215 SER A CA 1
ATOM 1626 C C . SER A 1 215 ? -11.973 -21.817 17.542 1.00 93.94 215 SER A C 1
ATOM 1628 O O . SER A 1 215 ? -10.754 -21.659 17.507 1.00 93.94 215 SER A O 1
ATOM 1630 N N . GLU A 1 216 ? -12.630 -21.982 18.694 1.00 95.25 216 GLU A N 1
ATOM 1631 C CA . GLU A 1 216 ? -12.005 -21.935 20.018 1.00 95.25 216 GLU A CA 1
ATOM 1632 C C . GLU A 1 216 ? -10.974 -23.056 20.195 1.00 95.25 216 GLU A C 1
ATOM 1634 O O . GLU A 1 216 ? -9.848 -22.808 20.629 1.00 95.25 216 GLU A O 1
ATOM 1639 N N . ARG A 1 217 ? -11.317 -24.289 19.802 1.00 94.62 217 ARG A N 1
ATOM 1640 C CA . ARG A 1 217 ? -10.376 -25.420 19.832 1.00 94.62 217 ARG A CA 1
ATOM 1641 C C . ARG A 1 217 ? -9.173 -25.179 18.923 1.00 94.62 217 ARG A C 1
ATOM 1643 O O . ARG A 1 217 ? -8.045 -25.443 19.332 1.00 94.62 217 ARG A O 1
ATOM 1650 N N . SER A 1 218 ? -9.397 -24.646 17.721 1.00 94.69 218 SER A N 1
ATOM 1651 C CA . SER A 1 218 ? -8.315 -24.325 16.783 1.00 94.69 218 SER A CA 1
ATOM 1652 C C . SER A 1 218 ? -7.378 -23.244 17.334 1.00 94.69 218 SER A C 1
ATOM 1654 O O . SER A 1 218 ? -6.157 -23.383 17.263 1.00 94.69 218 SER A O 1
ATOM 1656 N N . LEU A 1 219 ? -7.934 -22.198 17.951 1.00 94.31 219 LEU A N 1
ATOM 1657 C CA . LEU A 1 219 ? -7.162 -21.138 18.602 1.00 94.31 219 LEU A CA 1
ATOM 1658 C C . LEU A 1 219 ? -6.344 -21.670 19.780 1.00 94.31 219 LEU A C 1
ATOM 1660 O O . LEU A 1 219 ? -5.166 -21.339 19.894 1.00 94.31 219 LEU A O 1
ATOM 1664 N N . ARG A 1 220 ? -6.928 -22.538 20.614 1.00 96.06 220 ARG A N 1
ATOM 1665 C CA . ARG A 1 220 ? -6.206 -23.197 21.713 1.00 96.06 220 ARG A CA 1
ATOM 1666 C C . ARG A 1 220 ? -5.050 -24.057 21.210 1.00 96.06 220 ARG A C 1
ATOM 1668 O O . ARG A 1 220 ? -3.960 -23.974 21.763 1.00 96.06 220 ARG A O 1
ATOM 1675 N N . ALA A 1 221 ? -5.256 -24.823 20.138 1.00 95.25 221 ALA A N 1
ATOM 1676 C CA . ALA A 1 221 ? -4.196 -25.632 19.540 1.00 95.25 221 ALA A CA 1
ATOM 1677 C C . ALA A 1 221 ? -3.030 -24.765 19.035 1.00 95.25 221 ALA A C 1
ATOM 1679 O O . ALA A 1 221 ? -1.875 -25.050 19.338 1.00 95.25 221 ALA A O 1
ATOM 1680 N N . ARG A 1 222 ? -3.328 -2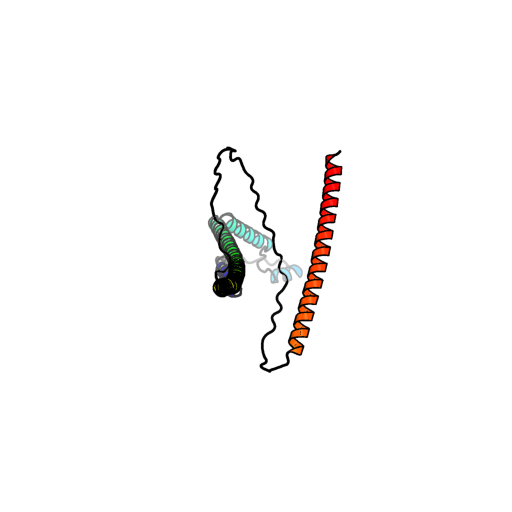3.660 18.336 1.00 95.62 222 ARG A N 1
ATOM 1681 C CA . ARG A 1 222 ? -2.301 -22.712 17.872 1.00 95.62 222 ARG A CA 1
ATOM 1682 C C . ARG A 1 222 ? -1.567 -22.037 19.024 1.00 95.62 222 ARG A C 1
ATOM 1684 O O . ARG A 1 222 ? -0.362 -21.842 18.937 1.00 95.62 222 ARG A O 1
ATOM 1691 N N . LEU A 1 223 ? -2.277 -21.677 20.091 1.00 95.94 223 LEU A N 1
ATOM 1692 C CA . LEU A 1 223 ? -1.669 -21.050 21.261 1.00 95.94 223 LEU A CA 1
ATOM 1693 C C . LEU A 1 223 ? -0.698 -22.008 21.956 1.00 95.94 223 LEU A C 1
ATOM 1695 O O . LEU A 1 223 ? 0.420 -21.610 22.271 1.00 95.94 223 LEU A O 1
ATOM 1699 N N . ASN A 1 224 ? -1.088 -23.274 22.112 1.00 96.19 224 ASN A N 1
ATOM 1700 C CA . ASN A 1 224 ? -0.207 -24.303 22.661 1.00 96.19 224 ASN A CA 1
ATOM 1701 C C . ASN A 1 224 ? 1.024 -24.521 21.770 1.00 96.19 224 ASN A C 1
ATOM 1703 O O . ASN A 1 224 ? 2.136 -24.558 22.284 1.00 96.19 224 ASN A O 1
ATOM 1707 N N . GLN A 1 225 ? 0.843 -24.572 20.447 1.00 95.81 225 GLN A N 1
ATOM 1708 C CA . GLN A 1 225 ? 1.950 -24.710 19.497 1.00 95.81 225 GLN A CA 1
ATOM 1709 C C . GLN A 1 225 ? 2.943 -23.540 19.591 1.00 95.81 225 GLN A C 1
ATOM 1711 O O . GLN A 1 225 ? 4.147 -23.754 19.674 1.00 95.81 225 GLN A O 1
ATOM 1716 N N . VAL A 1 226 ? 2.446 -22.300 19.641 1.00 96.00 226 VAL A N 1
ATOM 1717 C CA . VAL A 1 226 ? 3.299 -21.108 19.777 1.00 96.00 226 VAL A CA 1
ATOM 1718 C C . VAL A 1 226 ? 4.012 -21.079 21.131 1.00 96.00 226 VAL A C 1
ATOM 1720 O O . VAL A 1 226 ? 5.162 -20.646 21.203 1.00 96.00 226 VAL A O 1
ATOM 1723 N N . SER A 1 227 ? 3.356 -21.537 22.201 1.00 95.69 227 SER A N 1
ATOM 1724 C CA . SER A 1 227 ? 3.985 -21.655 23.521 1.00 95.69 227 SER A CA 1
ATOM 1725 C C . SER A 1 227 ? 5.151 -22.642 23.491 1.00 95.69 227 SER A C 1
ATOM 1727 O O . SER A 1 227 ? 6.231 -22.327 23.985 1.00 95.69 227 SER A O 1
ATOM 1729 N N . GLU A 1 228 ? 4.956 -23.799 22.858 1.00 96.62 228 GLU A N 1
ATOM 1730 C CA . GLU A 1 228 ? 5.991 -24.824 22.725 1.00 96.62 228 GLU A CA 1
ATOM 1731 C C . GLU A 1 228 ? 7.168 -24.341 21.860 1.00 96.62 228 GLU A C 1
ATOM 1733 O O . GLU A 1 228 ? 8.330 -24.523 22.226 1.00 96.62 228 GLU A O 1
ATOM 1738 N N . ASP A 1 229 ? 6.894 -23.654 20.748 1.00 95.38 229 ASP A N 1
ATOM 1739 C CA . ASP A 1 229 ? 7.936 -23.077 19.891 1.00 95.38 229 ASP A CA 1
ATOM 1740 C C . ASP A 1 229 ? 8.757 -22.008 20.627 1.00 95.38 229 ASP A C 1
ATOM 1742 O O . ASP A 1 229 ? 9.984 -21.964 20.510 1.00 95.38 229 ASP A O 1
ATOM 1746 N N . LEU A 1 230 ? 8.104 -21.175 21.441 1.00 94.94 230 LEU A N 1
ATOM 1747 C CA . LEU A 1 230 ? 8.781 -20.167 22.252 1.00 94.94 230 LEU A CA 1
ATOM 1748 C C . LEU A 1 230 ? 9.653 -20.799 23.346 1.00 94.94 230 LEU A C 1
ATOM 1750 O O . LEU A 1 230 ? 10.743 -20.296 23.628 1.00 94.94 230 LEU A O 1
ATOM 1754 N N . GLU A 1 231 ? 9.209 -21.898 23.954 1.00 95.00 231 GLU A N 1
ATOM 1755 C CA . GLU A 1 231 ? 10.016 -22.659 24.911 1.00 95.00 231 GLU A CA 1
ATOM 1756 C C . GLU A 1 231 ? 11.232 -23.305 24.245 1.00 95.00 231 GLU A C 1
ATOM 1758 O O . GLU A 1 231 ? 12.342 -23.168 24.767 1.00 95.00 231 GLU A O 1
ATOM 1763 N N . ARG A 1 232 ? 11.073 -23.908 23.058 1.00 94.38 232 ARG A N 1
ATOM 1764 C CA . ARG A 1 232 ? 12.207 -24.431 22.276 1.00 94.38 232 ARG A CA 1
ATOM 1765 C C . ARG A 1 232 ? 13.213 -23.341 21.929 1.00 94.38 232 ARG A C 1
ATOM 1767 O O . ARG A 1 232 ? 14.416 -23.546 22.082 1.00 94.38 232 ARG A O 1
ATOM 1774 N N . GLU A 1 233 ? 12.747 -22.171 21.499 1.00 93.19 233 GLU A N 1
ATOM 1775 C CA . GLU A 1 233 ? 13.624 -21.036 21.196 1.00 93.19 233 GLU A CA 1
ATOM 1776 C C . GLU A 1 233 ? 14.323 -20.491 22.448 1.00 93.19 233 GLU A C 1
ATOM 1778 O O . GLU A 1 233 ? 15.495 -20.112 22.396 1.00 93.19 233 GLU A O 1
ATOM 1783 N N . ARG A 1 234 ? 13.659 -20.492 23.611 1.00 92.81 234 ARG A N 1
ATOM 1784 C CA . ARG A 1 234 ? 14.308 -20.139 24.883 1.00 92.81 234 ARG A CA 1
ATOM 1785 C C . ARG A 1 234 ? 15.385 -21.144 25.271 1.00 92.81 234 ARG A C 1
ATOM 1787 O O . ARG A 1 234 ? 16.465 -20.713 25.666 1.00 92.81 234 ARG A O 1
ATOM 1794 N N . GLN A 1 235 ? 15.128 -22.441 25.122 1.00 93.12 235 GLN A N 1
ATOM 1795 C CA . GLN A 1 235 ? 16.120 -23.485 25.384 1.00 93.12 235 GLN A CA 1
ATOM 1796 C C . GLN A 1 235 ? 17.323 -23.354 24.444 1.00 93.12 235 GLN A C 1
ATOM 1798 O O . GLN A 1 235 ? 18.458 -23.324 24.914 1.00 93.12 235 GLN A O 1
ATOM 1803 N N . ARG A 1 236 ? 17.096 -23.150 23.137 1.00 91.69 236 ARG A N 1
ATOM 1804 C CA . ARG A 1 236 ? 18.174 -22.875 22.170 1.00 91.69 236 ARG A CA 1
ATOM 1805 C C . ARG A 1 236 ? 19.000 -21.656 22.568 1.00 91.69 236 ARG A C 1
ATOM 1807 O O . ARG A 1 236 ? 20.226 -21.728 22.619 1.00 91.69 236 ARG A O 1
ATOM 1814 N N . ASN A 1 237 ? 18.345 -20.556 22.928 1.00 87.69 237 ASN A N 1
ATOM 1815 C CA . ASN A 1 237 ? 19.039 -19.346 23.363 1.00 87.69 237 ASN A CA 1
ATOM 1816 C C . ASN A 1 237 ? 19.813 -19.529 24.678 1.00 87.69 237 ASN A C 1
ATOM 1818 O O . ASN A 1 237 ? 20.851 -18.898 24.851 1.00 87.69 237 ASN A O 1
ATOM 1822 N N . GLN A 1 238 ? 19.345 -20.376 25.598 1.00 90.25 238 GLN A N 1
ATOM 1823 C CA . GLN A 1 238 ? 20.096 -20.725 26.807 1.00 90.25 238 GLN A CA 1
ATOM 1824 C C . GLN A 1 238 ? 21.328 -21.573 26.477 1.00 90.25 238 GLN A C 1
ATOM 1826 O O . GLN A 1 238 ? 22.408 -21.274 26.978 1.00 90.25 238 GLN A O 1
ATOM 1831 N N . THR A 1 239 ? 21.203 -22.560 25.582 1.00 88.12 239 THR A N 1
ATOM 1832 C CA . THR A 1 239 ? 22.346 -23.385 25.152 1.00 88.12 239 THR A CA 1
ATOM 1833 C C . THR A 1 239 ? 23.413 -22.581 24.408 1.00 88.12 239 THR A C 1
ATOM 1835 O O . THR A 1 239 ? 24.595 -22.833 24.594 1.00 88.12 239 THR A O 1
ATOM 1838 N N . LEU A 1 240 ? 23.016 -21.574 23.621 1.00 81.00 240 LEU A N 1
ATOM 1839 C CA . LEU A 1 240 ? 23.943 -20.724 22.864 1.00 81.00 240 LEU A CA 1
ATOM 1840 C C . LEU A 1 240 ? 24.608 -19.626 23.708 1.00 81.00 240 LEU A C 1
ATOM 1842 O O . LEU A 1 240 ? 25.644 -19.112 23.309 1.00 81.00 240 LEU A O 1
ATOM 1846 N N . LYS A 1 241 ? 24.019 -19.239 24.847 1.00 78.94 241 LYS A N 1
ATOM 1847 C CA . LYS A 1 241 ? 24.602 -18.249 25.776 1.00 78.94 241 LYS A CA 1
ATOM 1848 C C . LYS A 1 241 ? 25.425 -18.874 26.906 1.00 78.94 241 LYS A C 1
ATOM 1850 O O . LYS A 1 241 ? 26.053 -18.136 27.657 1.00 78.94 241 LYS A O 1
ATOM 1855 N N . GLY A 1 242 ? 25.351 -20.194 27.072 1.00 67.81 242 GLY A N 1
ATOM 1856 C CA . GLY A 1 242 ? 26.084 -20.952 28.089 1.00 67.81 242 GLY A CA 1
ATOM 1857 C C . GLY A 1 242 ? 27.409 -21.561 27.612 1.00 67.81 242 GLY A C 1
ATOM 1858 O O . GLY A 1 242 ? 28.036 -22.263 28.400 1.00 67.81 242 GLY A O 1
ATOM 1859 N N . ALA A 1 243 ? 27.806 -21.321 26.357 1.00 48.81 243 ALA A N 1
ATOM 1860 C CA . ALA A 1 243 ? 29.104 -21.675 25.772 1.00 48.81 243 ALA A CA 1
ATOM 1861 C C . ALA A 1 243 ? 29.933 -20.405 25.545 1.00 48.81 243 ALA A C 1
ATOM 1863 O O . ALA A 1 243 ? 31.170 -20.484 25.705 1.00 48.81 243 ALA A O 1
#

Radius of gyration: 44.59 Å; chains: 1; bounding box: 82×46×138 Å

Foldseek 3Di:
DVVVVVVVVVVVVVVPPDPDDDDDDDDDDDDDDDDDPDDPVRVVVCVVVVPPDPPVVVVVVVVVVVCCVCVVPVVNVVVVVVVVVVVVVVVVVVVVVVVVVVVVVVVVVVVVVVVVVVVVVVVVVVVVVVVVVVVVVVVVVVVVVPPPPDDDDDDDDDDDDDDDDDDDDDDDDDDDDDDDDDDDDDDDDDDDDDDDDPVVVVVVVVVVVVVVVVVVVVVVVVVVVVVVVVVVVVVVVVVVVVD